Protein AF-0000000084492715 (afdb_homodimer)

Sequence (308 aa):
MHIRNSAKAIIIKDAKILLTKNQDNEGYFYLFPGGGQEHGETLHNALIRECIEEVGQQIEIGELLHIREYIGKNHEHSSFDFNVHQVEYYFVCRLKNEMNNYIKPTKPDSYQVGIEWIHINDLLQYRLYLKEFRKYIVKHFFDEKSPVYLGDINMHIRNSAKAIIIKDAKILLTKNQDNEGYFYLFPGGGQEHGETLHNALIRECIEEVGQQIEIGELLHIREYIGKNHEHSSFDFNVHQVEYYFVCRLKNEMNNYIKPTKPDSYQVGIEWIHINDLLQYRLYLKEFRKYIVKHFFDEKSPVYLGDIN

Organism: NCBI:txid1637975

Nearest PDB structures (foldseek):
  3dku-assembly8_H  TM=7.902E-01  e=1.317E-09  Escherichia coli APEC O1
  2gb5-assembly1_B  TM=8.098E-01  e=1.150E-06  Escherichia coli K-12
  5isy-assembly1_A  TM=7.164E-01  e=1.300E-06  Escherichia coli K-12
  6glf-assembly1_A  TM=7.033E-01  e=5.037E-06  Homo sapiens
  3j7y-assembly1_e  TM=7.399E-01  e=1.121E-05  Homo sapiens

Foldseek 3Di:
DDEWEKEFEFEDDPQWTKWFWFADPVGIATEGQITTDDPPDDSVRRRQVRCCQAFVFGKDWDDWQAKEWAALCVDVVNDVCNHYIYIYIYTYMYTPDDCPPGDPRNHHDPGTDGMDIGRLVCVCVGRYVANPVSVSVVCVVVVHDDDRYPYHHD/DDEWEKEFEFEDDPQWTKWFWFADPVGIATEGQITTDDPPDDSVRRRQVRCCQAFVFGKDWADFAAKEWAALCPDPPDDPCNHYIYIYIYTYMYTPDDCPVGDPRNHHDPGTDGMDIGRLVCVCVGRYVANPVSVSVVCVVVVHDDDRYPYHHD

InterPro domains:
  IPR000086 NUDIX hydrolase domain [PF00293] (7-138)
  IPR000086 NUDIX hydrolase domain [PS51462] (1-141)
  IPR015797 NUDIX hydrolase-like domain superfamily [SSF55811] (3-143)

Radius of gyration: 20.77 Å; Cα contacts (8 Å, |Δi|>4): 669; chains: 2; bounding box: 40×60×54 Å

Secondary structure (DSSP, 8-state):
--PEEEEEEEEEETTEEEEEEEEETTEEEEE-SEEEPPTT--HHHHHHHHHHHHHSS-EEEEEEEEEEEEEGGGSTTHHHHTT-EEEEEEEEEEESS-GGG----SS--TTEEEEEEEEGGGGGGS-BS-HHHHHHHHHHHTT----SEEEE--/--PEEEEEEEEEETTEEEEEEEEETTEEEEE-SEEEPPTT--HHHHHHHHHHHHH-S-EEEEEEEEEEEEEGGGSS--SSSTT-EEEEEEEEEEESS-GGG----SS--TTEEEEEEEEGGGGGGS-BS-HHHHHHHHHHHTT----SEEEE--

pLDDT: mean 85.53, std 12.35, range [49.94, 97.81]

Structure (mmCIF, N/CA/C/O backbone):
data_AF-0000000084492715-model_v1
#
loop_
_entity.id
_entity.type
_entity.pdbx_description
1 polymer 'NUDIX hydrolase'
#
loop_
_atom_site.group_PDB
_atom_site.id
_atom_site.type_symbol
_atom_site.label_atom_id
_atom_site.label_alt_id
_atom_site.label_comp_id
_atom_site.label_asym_id
_atom_site.label_entity_id
_atom_site.label_seq_id
_atom_site.pdbx_PDB_ins_code
_atom_site.Cartn_x
_atom_site.Cartn_y
_atom_site.Cartn_z
_atom_site.occupancy
_atom_site.B_iso_or_equiv
_atom_site.auth_seq_id
_atom_site.auth_comp_id
_atom_site.auth_asym_id
_atom_site.auth_atom_id
_atom_site.pdbx_PDB_model_num
ATOM 1 N N . MET A 1 1 ? 19.203 -0.146 2.764 1 68.19 1 MET A N 1
ATOM 2 C CA . MET A 1 1 ? 18.297 -1.23 2.389 1 68.19 1 MET A CA 1
ATOM 3 C C . MET A 1 1 ? 16.922 -0.687 2 1 68.19 1 MET A C 1
ATOM 5 O O . MET A 1 1 ? 16.516 0.366 2.486 1 68.19 1 MET A O 1
ATOM 9 N N . HIS A 1 2 ? 16.312 -1.25 0.877 1 86.81 2 HIS A N 1
ATOM 10 C CA . HIS A 1 2 ? 15.148 -0.592 0.298 1 86.81 2 HIS A CA 1
ATOM 11 C C . HIS A 1 2 ? 13.898 -1.434 0.486 1 86.81 2 HIS A C 1
ATOM 13 O O . HIS A 1 2 ? 13.977 -2.643 0.712 1 86.81 2 HIS A O 1
ATOM 19 N N . ILE A 1 3 ? 12.812 -0.835 0.673 1 94.12 3 ILE A N 1
ATOM 20 C CA . ILE A 1 3 ? 11.5 -1.476 0.723 1 94.12 3 ILE A CA 1
ATOM 21 C C . ILE A 1 3 ? 11.008 -1.738 -0.696 1 94.12 3 ILE A C 1
ATOM 23 O O . ILE A 1 3 ? 11.031 -0.845 -1.546 1 94.12 3 ILE A O 1
ATOM 27 N N . ARG A 1 4 ? 10.656 -2.998 -0.903 1 95.19 4 ARG A N 1
ATOM 28 C CA . ARG A 1 4 ? 10.172 -3.365 -2.23 1 95.19 4 ARG A CA 1
ATOM 29 C C . ARG A 1 4 ? 8.648 -3.496 -2.24 1 95.19 4 ARG A C 1
ATOM 31 O O . ARG A 1 4 ? 8.07 -4.16 -1.378 1 95.19 4 ARG A O 1
ATOM 38 N N . ASN A 1 5 ? 8.016 -2.814 -3.205 1 97.19 5 ASN A N 1
A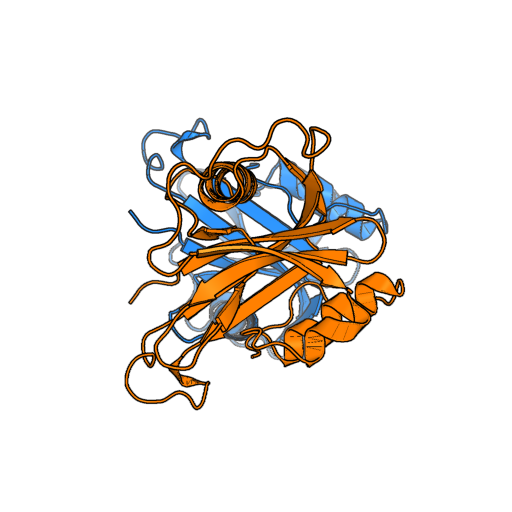TOM 39 C CA . ASN A 1 5 ? 6.582 -2.988 -3.436 1 97.19 5 ASN A CA 1
ATOM 40 C C . ASN A 1 5 ? 6.312 -4.027 -4.52 1 97.19 5 ASN A C 1
ATOM 42 O O . ASN A 1 5 ? 7.008 -4.062 -5.539 1 97.19 5 ASN A O 1
ATOM 46 N N . SER A 1 6 ? 5.383 -4.918 -4.246 1 96.5 6 SER A N 1
ATOM 47 C CA . SER A 1 6 ? 5.008 -5.934 -5.227 1 96.5 6 SER A CA 1
ATOM 48 C C . SER A 1 6 ? 3.492 -6.012 -5.387 1 96.5 6 SER A C 1
ATOM 50 O O . SER A 1 6 ? 2.752 -5.918 -4.406 1 96.5 6 SER A O 1
ATOM 52 N N . ALA A 1 7 ? 3.049 -6.066 -6.57 1 97.56 7 ALA A N 1
ATOM 53 C CA . ALA A 1 7 ? 1.634 -6.254 -6.883 1 97.56 7 ALA A CA 1
ATOM 54 C C . ALA A 1 7 ? 1.34 -7.707 -7.25 1 97.56 7 ALA A C 1
ATOM 56 O O . ALA A 1 7 ? 2.084 -8.32 -8.016 1 97.56 7 ALA A O 1
ATOM 57 N N . LYS A 1 8 ? 0.296 -8.242 -6.711 1 96.5 8 LYS A N 1
ATOM 58 C CA . LYS A 1 8 ? -0.096 -9.633 -6.922 1 96.5 8 LYS A CA 1
ATOM 59 C C . LYS A 1 8 ? -1.546 -9.734 -7.387 1 96.5 8 LYS A C 1
ATOM 61 O O . LYS A 1 8 ? -2.396 -8.953 -6.953 1 96.5 8 LYS A O 1
ATOM 66 N N . ALA A 1 9 ? -1.838 -10.711 -8.156 1 96.81 9 ALA A N 1
ATOM 67 C CA . ALA A 1 9 ? -3.18 -10.914 -8.695 1 96.81 9 ALA A CA 1
ATOM 68 C C . ALA A 1 9 ? -3.844 -12.133 -8.062 1 96.81 9 ALA A C 1
ATOM 70 O O . ALA A 1 9 ? -3.262 -13.219 -8.031 1 96.81 9 ALA A O 1
ATOM 71 N N . ILE A 1 10 ? -4.961 -11.922 -7.539 1 94.81 10 ILE A N 1
ATOM 72 C CA . ILE A 1 10 ? -5.848 -13.008 -7.152 1 94.81 10 ILE A CA 1
ATOM 73 C C . ILE A 1 10 ? -6.875 -13.258 -8.25 1 94.81 10 ILE A C 1
ATOM 75 O O . ILE A 1 10 ? -7.82 -12.477 -8.414 1 94.81 10 ILE A O 1
ATOM 79 N N . ILE A 1 11 ? -6.68 -14.258 -8.961 1 94.25 11 ILE A N 1
ATOM 80 C CA . ILE A 1 11 ? -7.547 -14.594 -10.086 1 94.25 11 ILE A CA 1
ATOM 81 C C . ILE A 1 11 ? -8.359 -15.844 -9.75 1 94.25 11 ILE A C 1
ATOM 83 O O . ILE A 1 11 ? -7.812 -16.938 -9.633 1 94.25 11 ILE A O 1
ATOM 87 N N . ILE A 1 12 ? -9.664 -15.664 -9.656 1 90.69 12 ILE A N 1
ATOM 88 C CA . ILE A 1 12 ? -10.531 -16.766 -9.258 1 90.69 12 ILE A CA 1
ATOM 89 C C . ILE A 1 12 ? -11.562 -17.016 -10.359 1 90.69 12 ILE A C 1
ATOM 91 O O . ILE A 1 12 ? -12.148 -16.078 -10.898 1 90.69 12 ILE A O 1
ATOM 95 N N . LYS A 1 13 ? -11.688 -18.219 -10.68 1 90.06 13 LYS A N 1
ATOM 96 C CA . LYS A 1 13 ? -12.703 -18.688 -11.617 1 90.06 13 LYS A CA 1
ATOM 97 C C . LYS A 1 13 ? -13.188 -20.094 -11.25 1 90.06 13 LYS A C 1
ATOM 99 O O . LYS A 1 13 ? -12.383 -21 -11.023 1 90.06 13 LYS A O 1
ATOM 104 N N . ASP A 1 14 ? -14.57 -20.344 -11.234 1 90.88 14 ASP A N 1
ATOM 105 C CA . ASP A 1 14 ? -15.164 -21.641 -10.969 1 90.88 14 ASP A CA 1
ATOM 106 C C . ASP A 1 14 ? -14.555 -22.281 -9.719 1 90.88 14 ASP A C 1
ATOM 108 O O . ASP A 1 14 ? -14.117 -23.438 -9.75 1 90.88 14 ASP A O 1
ATOM 112 N N . ALA A 1 15 ? -14.383 -21.547 -8.641 1 89 15 ALA A N 1
ATOM 113 C CA . ALA A 1 15 ? -13.922 -21.938 -7.316 1 89 15 ALA A CA 1
ATOM 114 C C . ALA A 1 15 ? -12.453 -22.359 -7.352 1 89 15 ALA A C 1
ATOM 116 O O . ALA A 1 15 ? -11.984 -23.078 -6.453 1 89 15 ALA A O 1
ATOM 117 N N . LYS A 1 16 ? -11.805 -21.922 -8.406 1 93 16 LYS A N 1
ATOM 118 C CA . LYS A 1 16 ? -10.367 -22.188 -8.508 1 93 16 LYS A CA 1
ATOM 119 C C . LYS A 1 16 ? -9.57 -20.891 -8.555 1 93 16 LYS A C 1
ATOM 121 O O . LYS A 1 16 ? -10.07 -19.859 -9.031 1 93 16 LYS A O 1
ATOM 126 N N . ILE A 1 17 ? -8.367 -20.969 -8.078 1 92.88 17 ILE A N 1
ATOM 127 C CA . ILE A 1 17 ? -7.453 -19.844 -8.062 1 92.88 17 ILE A CA 1
ATOM 128 C C . ILE A 1 17 ? -6.258 -20.125 -8.969 1 92.88 17 ILE A C 1
ATOM 130 O O . ILE A 1 17 ? -5.707 -21.219 -8.953 1 92.88 17 ILE A O 1
ATOM 134 N N . LEU A 1 18 ? -5.957 -19.156 -9.836 1 93.94 18 LEU A N 1
ATOM 135 C CA . LEU A 1 18 ? -4.824 -19.297 -10.75 1 93.94 18 LEU A CA 1
ATOM 136 C C . LEU A 1 18 ? -3.52 -18.922 -10.055 1 93.94 18 LEU A C 1
ATOM 138 O O . LEU A 1 18 ? -3.395 -17.812 -9.523 1 93.94 18 LEU A O 1
ATOM 142 N N . LEU A 1 19 ? -2.537 -19.844 -10.078 1 94.06 19 LEU A N 1
ATOM 143 C CA . LEU A 1 19 ? -1.233 -19.609 -9.461 1 94.06 19 LEU A CA 1
ATOM 144 C C . LEU A 1 19 ? -0.108 -20 -10.422 1 94.06 19 LEU A C 1
ATOM 146 O O . LEU A 1 19 ? -0.31 -20.797 -11.336 1 94.06 19 LEU A O 1
ATOM 150 N N . THR A 1 20 ? 1.012 -19.328 -10.25 1 94.25 20 THR A N 1
ATOM 151 C CA . THR A 1 20 ? 2.207 -19.828 -10.922 1 94.25 20 THR A CA 1
ATOM 152 C C . THR A 1 20 ? 2.77 -21.047 -10.211 1 94.25 20 THR A C 1
ATOM 154 O O . THR A 1 20 ? 2.777 -21.109 -8.977 1 94.25 20 THR A O 1
ATOM 157 N N . LYS A 1 21 ? 3.113 -21.984 -10.945 1 94 21 LYS A N 1
ATOM 158 C CA . LYS A 1 21 ? 3.781 -23.188 -10.438 1 94 21 LYS A CA 1
ATOM 159 C C . LYS A 1 21 ? 5.297 -23.062 -10.562 1 94 21 LYS A C 1
ATOM 161 O O . LYS A 1 21 ? 5.82 -22.797 -11.641 1 94 21 LYS A O 1
ATOM 166 N N . ASN A 1 22 ? 5.965 -23.172 -9.422 1 94.06 22 ASN A N 1
ATOM 167 C CA . ASN A 1 22 ? 7.418 -23.047 -9.359 1 94.06 22 ASN A CA 1
ATOM 168 C C . ASN A 1 22 ? 8.062 -24.297 -8.773 1 94.06 22 ASN A C 1
ATOM 170 O O . ASN A 1 22 ? 7.395 -25.094 -8.109 1 94.06 22 ASN A O 1
ATOM 174 N N . GLN A 1 23 ? 9.352 -24.469 -9.133 1 94 23 GLN A N 1
ATOM 175 C CA . GLN A 1 23 ? 10.039 -25.656 -8.656 1 94 23 GLN A CA 1
ATOM 176 C C . GLN A 1 23 ? 11.398 -25.312 -8.062 1 94 23 GLN A C 1
ATOM 178 O O . GLN A 1 23 ? 12.172 -24.562 -8.664 1 94 23 GLN A O 1
ATOM 183 N N . ASP A 1 24 ? 11.602 -25.766 -6.84 1 91 24 ASP A N 1
ATOM 184 C CA . ASP A 1 24 ? 12.922 -25.688 -6.227 1 91 24 ASP A CA 1
ATOM 185 C C . ASP A 1 24 ? 13.398 -27.062 -5.754 1 91 24 ASP A C 1
ATOM 187 O O . ASP A 1 24 ? 12.867 -28.078 -6.18 1 91 24 ASP A O 1
ATOM 191 N N . ASN A 1 25 ? 14.453 -27.031 -4.961 1 92.62 25 ASN A N 1
ATOM 192 C CA . ASN A 1 25 ? 15.039 -28.297 -4.52 1 92.62 25 ASN A CA 1
ATOM 193 C C . ASN A 1 25 ? 14.094 -29.062 -3.615 1 92.62 25 ASN A C 1
ATOM 195 O O . ASN A 1 25 ? 14.234 -30.281 -3.455 1 92.62 25 ASN A O 1
ATOM 199 N N . GLU A 1 26 ? 13.117 -28.422 -3.08 1 91.94 26 GLU A N 1
ATOM 200 C CA . GLU A 1 26 ? 12.172 -29.047 -2.154 1 91.94 26 GLU A CA 1
ATOM 201 C C . GLU A 1 26 ? 10.898 -29.469 -2.871 1 91.94 26 GLU A C 1
ATOM 203 O O . GLU A 1 26 ? 10.023 -30.094 -2.271 1 91.94 26 GLU A O 1
ATOM 208 N N . GLY A 1 27 ? 10.789 -29.141 -4.113 1 93.69 27 GLY A N 1
ATOM 209 C CA . GLY A 1 27 ? 9.617 -29.531 -4.883 1 93.69 27 GLY A CA 1
ATOM 210 C C . GLY A 1 27 ? 8.859 -28.344 -5.457 1 93.69 27 GLY A C 1
ATOM 211 O O . GLY A 1 27 ? 9.461 -27.328 -5.777 1 93.69 27 GLY A O 1
ATOM 212 N N . TYR A 1 28 ? 7.582 -28.594 -5.637 1 94.12 28 TYR A N 1
ATOM 213 C CA . TYR A 1 28 ? 6.758 -27.547 -6.242 1 94.12 28 TYR A CA 1
ATOM 214 C C . TYR A 1 28 ? 6.246 -26.578 -5.191 1 94.12 28 TYR A C 1
ATOM 216 O O . TYR A 1 28 ? 5.953 -26.969 -4.059 1 94.12 28 TYR A O 1
ATOM 224 N N . PHE A 1 29 ? 6.25 -25.297 -5.566 1 92.56 29 PHE A N 1
ATOM 225 C CA . PHE A 1 29 ? 5.586 -24.281 -4.762 1 92.56 29 PHE A CA 1
ATOM 226 C C . PHE A 1 29 ? 4.832 -23.297 -5.645 1 92.56 29 PHE A C 1
ATOM 228 O O . PHE A 1 29 ? 5.082 -23.219 -6.848 1 92.56 29 PHE A O 1
ATOM 235 N N . TYR A 1 30 ? 3.953 -22.578 -5.027 1 92.06 30 TYR A N 1
ATOM 236 C CA . TYR A 1 30 ? 3.016 -21.781 -5.809 1 92.06 30 TYR A CA 1
ATOM 237 C C . TYR A 1 30 ? 2.982 -20.328 -5.316 1 92.06 30 TYR A C 1
ATOM 239 O O . TYR A 1 30 ? 3.135 -20.078 -4.121 1 92.06 30 TYR A O 1
ATOM 247 N N . LEU A 1 31 ? 2.832 -19.484 -6.277 1 92.69 31 LEU A N 1
ATOM 248 C CA . LEU A 1 31 ? 2.764 -18.047 -5.98 1 92.69 31 LEU A CA 1
ATOM 249 C C . LEU A 1 31 ? 1.619 -17.391 -6.742 1 92.69 31 LEU A C 1
ATOM 251 O O . LEU A 1 31 ? 1.204 -17.875 -7.797 1 92.69 31 LEU A O 1
ATOM 255 N N . PHE A 1 32 ? 1.201 -16.328 -6.148 1 94.5 32 PHE A N 1
ATOM 256 C CA . PHE A 1 32 ? 0.279 -15.508 -6.914 1 94.5 32 PHE A CA 1
ATOM 257 C C . PHE A 1 32 ? 1 -14.82 -8.07 1 94.5 32 PHE A C 1
ATOM 259 O O . PHE A 1 32 ? 2.131 -14.359 -7.918 1 94.5 32 PHE A O 1
ATOM 266 N N . PRO A 1 33 ? 0.342 -14.859 -9.266 1 95.75 33 PRO A N 1
ATOM 267 C CA . PRO A 1 33 ? 0.947 -14.07 -10.344 1 95.75 33 PRO A CA 1
ATOM 268 C C . PRO A 1 33 ? 1.192 -12.617 -9.945 1 95.75 33 PRO A C 1
ATOM 270 O O . PRO A 1 33 ? 0.367 -12.016 -9.25 1 95.75 33 PRO A O 1
ATOM 273 N N . GLY A 1 34 ? 2.178 -12.055 -10.367 1 96.31 34 GLY A N 1
ATOM 274 C CA . GLY A 1 34 ? 2.562 -10.695 -10.016 1 96.31 34 GLY A CA 1
ATOM 275 C C . GLY A 1 34 ? 4.051 -10.539 -9.766 1 96.31 34 GLY A C 1
ATOM 276 O O . GLY A 1 34 ? 4.824 -11.477 -9.992 1 96.31 34 GLY A O 1
ATOM 277 N N . GLY A 1 35 ? 4.445 -9.32 -9.32 1 95.81 35 GLY A N 1
ATOM 278 C CA . GLY A 1 35 ? 5.859 -9.055 -9.102 1 95.81 35 GLY A CA 1
ATOM 279 C C . GLY A 1 35 ? 6.137 -7.637 -8.641 1 95.81 35 GLY A C 1
ATOM 280 O O . GLY A 1 35 ? 5.23 -6.941 -8.18 1 95.81 35 GLY A O 1
ATOM 281 N N . GLY A 1 36 ? 7.371 -7.348 -8.742 1 95.88 36 GLY A N 1
ATOM 282 C CA . GLY A 1 36 ? 7.824 -6.066 -8.219 1 95.88 36 GLY A CA 1
ATOM 283 C C . GLY A 1 36 ? 7.367 -4.887 -9.055 1 95.88 36 GLY A C 1
ATOM 284 O O . GLY A 1 36 ? 7.348 -4.961 -10.289 1 95.88 36 GLY A O 1
ATOM 285 N N . GLN A 1 37 ? 7.012 -3.801 -8.312 1 96.81 37 GLN A N 1
ATOM 286 C CA . GLN A 1 37 ? 6.703 -2.531 -8.961 1 96.81 37 GLN A CA 1
ATOM 287 C C . GLN A 1 37 ? 7.977 -1.831 -9.43 1 96.81 37 GLN A C 1
ATOM 289 O O . GLN A 1 37 ? 8.953 -1.748 -8.688 1 96.81 37 GLN A O 1
ATOM 294 N N . GLU A 1 38 ? 8.008 -1.343 -10.672 1 95.94 38 GLU A N 1
ATOM 295 C CA . GLU A 1 38 ? 9.117 -0.542 -11.18 1 95.94 38 GLU A CA 1
ATOM 296 C C . GLU A 1 38 ? 8.867 0.948 -10.969 1 95.94 38 GLU A C 1
ATOM 298 O O . GLU A 1 38 ? 7.719 1.395 -10.961 1 95.94 38 GLU A O 1
ATOM 303 N N . HIS A 1 39 ? 9.953 1.611 -10.789 1 94.5 39 HIS A N 1
ATOM 304 C CA . HIS A 1 39 ? 9.844 3.057 -10.625 1 94.5 39 HIS A CA 1
ATOM 305 C C . HIS A 1 39 ? 9.078 3.691 -11.781 1 94.5 39 HIS A C 1
ATOM 307 O O . HIS A 1 39 ? 9.344 3.387 -12.945 1 94.5 39 HIS A O 1
ATOM 313 N N . GLY A 1 40 ? 8.078 4.574 -11.477 1 93.25 40 GLY A N 1
ATOM 314 C CA . GLY A 1 40 ? 7.312 5.285 -12.484 1 93.25 40 GLY A CA 1
ATOM 315 C C . GLY A 1 40 ? 6.074 4.531 -12.938 1 93.25 40 GLY A C 1
ATOM 316 O O . GLY A 1 40 ? 5.25 5.07 -13.68 1 93.25 40 GLY A O 1
ATOM 317 N N . GLU A 1 41 ? 5.934 3.361 -12.422 1 94.06 41 GLU A N 1
ATOM 318 C CA . GLU A 1 41 ? 4.801 2.514 -12.773 1 94.06 41 GLU A CA 1
ATOM 319 C C . GLU A 1 41 ? 3.799 2.432 -11.625 1 94.06 41 GLU A C 1
ATOM 321 O O . GLU A 1 41 ? 4.191 2.312 -10.461 1 94.06 41 GLU A O 1
ATOM 326 N N . THR A 1 42 ? 2.521 2.541 -11.969 1 96.56 42 THR A N 1
ATOM 327 C CA . THR A 1 42 ? 1.529 2.32 -10.922 1 96.56 42 THR A CA 1
ATOM 328 C C . THR A 1 42 ? 1.467 0.845 -10.539 1 96.56 42 THR A C 1
ATOM 330 O O . THR A 1 42 ? 1.956 -0.015 -11.273 1 96.56 42 THR A O 1
ATOM 333 N N . LEU A 1 43 ? 0.873 0.571 -9.445 1 97.69 43 LEU A N 1
ATOM 334 C CA . LEU A 1 43 ? 0.676 -0.814 -9.031 1 97.69 43 LEU A CA 1
ATOM 335 C C . LEU A 1 43 ? -0.168 -1.571 -10.047 1 97.69 43 LEU A C 1
ATOM 337 O O . LEU A 1 43 ? 0.096 -2.742 -10.336 1 97.69 43 LEU A O 1
ATOM 341 N N . HIS A 1 44 ? -1.143 -0.926 -10.602 1 97.81 44 HIS A N 1
ATOM 342 C CA . HIS A 1 44 ? -1.972 -1.544 -11.625 1 97.81 44 HIS A CA 1
ATOM 343 C C . HIS A 1 44 ? -1.146 -1.902 -12.859 1 97.81 44 HIS A C 1
ATOM 345 O O . HIS A 1 44 ? -1.244 -3.02 -13.375 1 97.81 44 HIS A O 1
ATOM 351 N N . ASN A 1 45 ? -0.342 -0.97 -13.266 1 96.88 45 ASN A N 1
ATOM 352 C CA . ASN A 1 45 ? 0.494 -1.223 -14.438 1 96.88 45 ASN A CA 1
ATOM 353 C C . ASN A 1 45 ? 1.489 -2.352 -14.18 1 96.88 45 ASN A C 1
ATOM 355 O O . ASN A 1 45 ? 1.739 -3.176 -15.062 1 96.88 45 ASN A O 1
ATOM 359 N N . ALA A 1 46 ? 2.076 -2.336 -13.023 1 97 46 ALA A N 1
ATOM 360 C CA . ALA A 1 46 ? 2.975 -3.424 -12.641 1 97 46 ALA A CA 1
ATOM 361 C C . ALA A 1 46 ? 2.271 -4.773 -12.734 1 97 46 ALA A C 1
ATOM 363 O O . ALA A 1 46 ? 2.828 -5.738 -13.266 1 97 46 ALA A O 1
ATOM 364 N N . LEU A 1 47 ? 1.064 -4.797 -12.258 1 97.12 47 LEU A N 1
ATOM 365 C CA . LEU A 1 47 ? 0.304 -6.043 -12.227 1 97.12 47 LEU A CA 1
ATOM 366 C C . LEU A 1 47 ? -0.006 -6.527 -13.641 1 97.12 47 LEU A C 1
ATOM 368 O O . LEU A 1 47 ? 0.134 -7.715 -13.938 1 97.12 47 LEU A O 1
ATOM 372 N N . ILE A 1 48 ? -0.401 -5.641 -14.477 1 96 48 ILE A N 1
ATOM 373 C CA . ILE A 1 48 ? -0.702 -5.977 -15.859 1 96 48 ILE A CA 1
ATOM 374 C C . ILE A 1 48 ? 0.548 -6.531 -16.547 1 96 48 ILE A C 1
ATOM 376 O O . ILE A 1 48 ? 0.501 -7.59 -17.172 1 96 48 ILE A O 1
ATOM 380 N N . ARG A 1 49 ? 1.632 -5.836 -16.406 1 95.56 49 ARG A N 1
ATOM 381 C CA . ARG A 1 49 ? 2.887 -6.266 -17.016 1 95.56 49 ARG A CA 1
ATOM 382 C C . ARG A 1 49 ? 3.299 -7.645 -16.516 1 95.56 49 ARG A C 1
ATOM 384 O O . ARG A 1 49 ? 3.568 -8.547 -17.312 1 95.56 49 ARG A O 1
ATOM 391 N N . GLU A 1 50 ? 3.34 -7.809 -15.242 1 95.94 50 GLU A N 1
ATOM 392 C CA . GLU A 1 50 ? 3.799 -9.047 -14.625 1 95.94 50 GLU A CA 1
ATOM 393 C C . GLU A 1 50 ? 2.893 -10.219 -15 1 95.94 50 GLU A C 1
ATOM 395 O O . GLU A 1 50 ? 3.359 -11.344 -15.164 1 95.94 50 GLU A O 1
ATOM 400 N N . CYS A 1 51 ? 1.579 -10.039 -15.102 1 94.81 51 CYS A N 1
ATOM 401 C CA . CYS A 1 51 ? 0.664 -11.117 -15.461 1 94.81 51 CYS A CA 1
ATOM 402 C C . CYS A 1 51 ? 0.869 -11.547 -16.906 1 94.81 51 CYS A C 1
ATOM 404 O O . CYS A 1 51 ? 0.768 -12.727 -17.234 1 94.81 51 CYS A O 1
ATOM 406 N N . ILE A 1 52 ? 1.122 -10.57 -17.75 1 92.88 52 ILE A N 1
ATOM 407 C CA . ILE A 1 52 ? 1.449 -10.922 -19.125 1 92.88 52 ILE A CA 1
ATOM 408 C C . ILE A 1 52 ? 2.736 -11.742 -19.156 1 92.88 52 ILE A C 1
ATOM 410 O O . ILE A 1 52 ? 2.814 -12.758 -19.844 1 92.88 52 ILE A O 1
ATOM 414 N N . GLU A 1 53 ? 3.686 -11.344 -18.422 1 92.94 53 GLU A N 1
ATOM 415 C CA . GLU A 1 53 ? 4.984 -12.016 -18.391 1 92.94 53 GLU A CA 1
ATOM 416 C C . GLU A 1 53 ? 4.871 -13.414 -17.797 1 92.94 53 GLU A C 1
ATOM 418 O O . GLU A 1 53 ? 5.461 -14.367 -18.328 1 92.94 53 GLU A O 1
ATOM 423 N N . GLU A 1 54 ? 4.121 -13.57 -16.766 1 93.25 54 GLU A N 1
ATOM 424 C CA . GLU A 1 54 ? 4.129 -14.797 -15.984 1 93.25 54 GLU A CA 1
ATOM 425 C C . GLU A 1 54 ? 2.996 -15.734 -16.406 1 93.25 54 GLU A C 1
ATOM 427 O O . GLU A 1 54 ? 3.123 -16.953 -16.312 1 93.25 54 GLU A O 1
ATOM 432 N N . VAL A 1 55 ? 1.829 -15.195 -16.766 1 91.25 55 VAL A N 1
ATOM 433 C CA . VAL A 1 55 ? 0.63 -15.977 -17.047 1 91.25 55 VAL A CA 1
ATOM 434 C C . VAL A 1 55 ? 0.334 -15.953 -18.547 1 91.25 55 VAL A C 1
ATOM 436 O O . VAL A 1 55 ? -0.34 -16.844 -19.062 1 91.25 55 VAL A O 1
ATOM 439 N N . GLY A 1 56 ? 0.778 -14.953 -19.266 1 89.94 56 GLY A N 1
ATOM 440 C CA . GLY A 1 56 ? 0.566 -14.828 -20.703 1 89.94 56 GLY A CA 1
ATOM 441 C C . GLY A 1 56 ? -0.826 -14.336 -21.062 1 89.94 56 GLY A C 1
ATOM 442 O O . GLY A 1 56 ? -1.318 -14.602 -22.156 1 89.94 56 GLY A O 1
ATOM 443 N N . GLN A 1 57 ? -1.474 -13.766 -20.078 1 87.75 57 GLN A N 1
ATOM 444 C CA . GLN A 1 57 ? -2.844 -13.312 -20.297 1 87.75 57 GLN A CA 1
ATOM 445 C C . GLN A 1 57 ? -3.043 -11.891 -19.781 1 87.75 57 GLN A C 1
ATOM 447 O O . GLN A 1 57 ? -2.375 -11.461 -18.844 1 87.75 57 GLN A O 1
ATOM 452 N N . GLN A 1 58 ? -4.012 -11.297 -20.438 1 91.69 58 GLN A N 1
ATOM 453 C CA . GLN A 1 58 ? -4.438 -9.992 -19.953 1 91.69 58 GLN A CA 1
ATOM 454 C C . GLN A 1 58 ? -5.441 -10.125 -18.812 1 91.69 58 GLN A C 1
ATOM 456 O O . GLN A 1 58 ? -6.191 -11.102 -18.75 1 91.69 58 GLN A O 1
ATOM 461 N N . ILE A 1 59 ? -5.363 -9.109 -17.953 1 94.25 59 ILE A N 1
ATOM 462 C CA . ILE A 1 59 ? -6.254 -9.18 -16.812 1 94.25 59 ILE A CA 1
ATOM 463 C C . ILE A 1 59 ? -7.074 -7.898 -16.703 1 94.25 59 ILE A C 1
ATOM 465 O O . ILE A 1 59 ? -6.68 -6.859 -17.25 1 94.25 59 ILE A O 1
ATOM 469 N N . GLU A 1 60 ? -8.289 -8.023 -16.125 1 95.62 60 GLU A N 1
ATOM 470 C CA . GLU A 1 60 ? -9.055 -6.906 -15.578 1 95.62 60 GLU A CA 1
ATOM 471 C C . GLU A 1 60 ? -8.875 -6.801 -14.062 1 95.62 60 GLU A C 1
ATOM 473 O O . GLU A 1 60 ? -9.109 -7.77 -13.336 1 95.62 60 GLU A O 1
ATOM 478 N N . ILE A 1 61 ? -8.453 -5.629 -13.656 1 96.56 61 ILE A N 1
ATOM 479 C CA . ILE A 1 61 ? -8.125 -5.469 -12.25 1 96.56 61 ILE A CA 1
ATOM 480 C C . ILE A 1 61 ? -9.352 -4.977 -11.484 1 96.56 61 ILE A C 1
ATOM 482 O O . ILE A 1 61 ? -10.023 -4.031 -11.914 1 96.56 61 ILE A O 1
ATOM 486 N N . GLY A 1 62 ? -9.672 -5.629 -10.359 1 94.75 62 GLY A N 1
ATOM 487 C CA . GLY A 1 62 ? -10.734 -5.215 -9.461 1 94.75 62 GLY A CA 1
ATOM 488 C C . GLY A 1 62 ? -10.227 -4.543 -8.195 1 94.75 62 GLY A C 1
ATOM 489 O O . GLY A 1 62 ? -9.32 -3.707 -8.258 1 94.75 62 GLY A O 1
ATOM 490 N N . GLU A 1 63 ? -10.781 -4.84 -7.117 1 92.12 63 GLU A N 1
ATOM 491 C CA . GLU A 1 63 ? -10.492 -4.145 -5.863 1 92.12 63 GLU A CA 1
ATOM 492 C C . GLU A 1 63 ? -9.203 -4.664 -5.23 1 92.12 63 GLU A C 1
ATOM 494 O O . GLU A 1 63 ? -8.805 -5.809 -5.465 1 92.12 63 GLU A O 1
ATOM 499 N N . LEU A 1 64 ? -8.539 -3.783 -4.469 1 95.44 64 LEU A N 1
ATOM 500 C CA . LEU A 1 64 ? -7.461 -4.199 -3.58 1 95.44 64 LEU A CA 1
ATOM 501 C C . LEU A 1 64 ? -8.016 -4.941 -2.367 1 95.44 64 LEU A C 1
ATOM 503 O O . LEU A 1 64 ? -8.75 -4.363 -1.562 1 95.44 64 LEU A O 1
ATOM 507 N N . LEU A 1 65 ? -7.648 -6.164 -2.229 1 91.81 65 LEU A N 1
ATOM 508 C CA . LEU A 1 65 ? -8.219 -6.977 -1.158 1 91.81 65 LEU A CA 1
ATOM 509 C C . LEU A 1 65 ? -7.379 -6.871 0.111 1 91.81 65 LEU A C 1
ATOM 511 O O . LEU A 1 65 ? -7.914 -6.605 1.192 1 91.81 65 LEU A O 1
ATOM 515 N N . HIS A 1 66 ? -6.086 -7.062 -0.094 1 92.5 66 HIS A N 1
ATOM 516 C CA . HIS A 1 66 ? -5.211 -7.082 1.074 1 92.5 66 HIS A CA 1
ATOM 517 C C . HIS A 1 66 ? -3.852 -6.469 0.757 1 92.5 66 HIS A C 1
ATOM 519 O O . HIS A 1 66 ? -3.41 -6.484 -0.394 1 92.5 66 HIS A O 1
ATOM 525 N N . ILE A 1 67 ? -3.262 -5.898 1.754 1 94.81 67 ILE A N 1
ATOM 526 C CA . ILE A 1 67 ? -1.851 -5.527 1.786 1 94.81 67 ILE A CA 1
ATOM 527 C C . ILE A 1 67 ? -1.136 -6.316 2.881 1 94.81 67 ILE A C 1
ATOM 529 O O . ILE A 1 67 ? -1.623 -6.402 4.012 1 94.81 67 ILE A O 1
ATOM 533 N N . ARG A 1 68 ? -0.038 -6.875 2.535 1 92.12 68 ARG A N 1
ATOM 534 C CA . ARG A 1 68 ? 0.769 -7.559 3.541 1 92.12 68 ARG A CA 1
ATOM 535 C C . ARG A 1 68 ? 2.229 -7.125 3.461 1 92.12 68 ARG A C 1
ATOM 537 O O . ARG A 1 68 ? 2.725 -6.797 2.383 1 92.12 68 ARG A O 1
ATOM 544 N N . GLU A 1 69 ? 2.824 -7.117 4.613 1 92.69 69 GLU A N 1
ATOM 545 C CA . GLU A 1 69 ? 4.258 -6.859 4.668 1 92.69 69 GLU A CA 1
ATOM 546 C C . GLU A 1 69 ? 5.031 -8.117 5.047 1 92.69 69 GLU A C 1
ATOM 548 O O . GLU A 1 69 ? 4.574 -8.914 5.871 1 92.69 69 GLU A O 1
ATOM 553 N N . TYR A 1 70 ? 6.105 -8.336 4.398 1 88.56 70 TYR A N 1
ATOM 554 C CA . TYR A 1 70 ? 7.086 -9.359 4.75 1 88.56 70 TYR A CA 1
ATOM 555 C C . TYR A 1 70 ? 8.406 -8.727 5.168 1 88.56 70 TYR A C 1
ATOM 557 O O . TYR A 1 70 ? 9.133 -8.188 4.332 1 88.56 70 TYR A O 1
ATOM 565 N N . ILE A 1 71 ? 8.648 -8.852 6.422 1 89.5 71 ILE A N 1
ATOM 566 C CA . ILE A 1 71 ? 9.875 -8.32 6.996 1 89.5 71 ILE A CA 1
ATOM 567 C C . ILE A 1 71 ? 10.742 -9.469 7.516 1 89.5 71 ILE A C 1
ATOM 569 O O . ILE A 1 71 ? 10.445 -10.047 8.562 1 89.5 71 ILE A O 1
ATOM 573 N N . GLY A 1 72 ? 11.812 -9.781 6.695 1 83.31 72 GLY A N 1
ATOM 574 C CA . GLY A 1 72 ? 12.641 -10.961 6.914 1 83.31 72 GLY A CA 1
ATOM 575 C C . GLY A 1 72 ? 13.102 -11.102 8.352 1 83.31 72 GLY A C 1
ATOM 576 O O . GLY A 1 72 ? 13.086 -12.203 8.906 1 83.31 72 GLY A O 1
ATOM 577 N N . LYS A 1 73 ? 13.516 -9.992 8.953 1 78.56 73 LYS A N 1
ATOM 578 C CA . LYS A 1 73 ? 14.039 -10.023 10.312 1 78.56 73 LYS A CA 1
ATOM 579 C C . LYS A 1 73 ? 13.023 -10.609 11.289 1 78.56 73 LYS A C 1
ATOM 581 O O . LYS A 1 73 ? 13.398 -11.164 12.32 1 78.56 73 LYS A O 1
ATOM 586 N N . ASN A 1 74 ? 11.773 -10.523 10.938 1 74.06 74 ASN A N 1
ATOM 587 C CA . ASN A 1 74 ? 10.719 -10.938 11.852 1 74.06 74 ASN A CA 1
ATOM 588 C C . ASN A 1 74 ? 10.281 -12.375 11.594 1 74.06 74 ASN A C 1
ATOM 590 O O . ASN A 1 74 ? 9.445 -12.914 12.32 1 74.06 74 ASN A O 1
ATOM 594 N N . HIS A 1 75 ? 10.773 -12.898 10.523 1 71 75 HIS A N 1
ATOM 595 C CA . HIS A 1 75 ? 10.344 -14.25 10.172 1 71 75 HIS A CA 1
ATOM 596 C C . HIS A 1 75 ? 11.508 -15.227 10.219 1 71 75 HIS A C 1
ATOM 598 O O . HIS A 1 75 ? 12.672 -14.828 10.086 1 71 75 HIS A O 1
ATOM 604 N N . GLU A 1 76 ? 11.32 -16.469 10.805 1 58.12 76 GLU A N 1
ATOM 605 C CA . GLU A 1 76 ? 12.266 -17.516 11.172 1 58.12 76 GLU A CA 1
ATOM 606 C C . GLU A 1 76 ? 13.188 -17.859 10.008 1 58.12 76 GLU A C 1
ATOM 608 O O . GLU A 1 76 ? 14.281 -18.391 10.211 1 58.12 76 GLU A O 1
ATOM 613 N N . HIS A 1 77 ? 12.781 -17.875 8.836 1 55.84 77 HIS A N 1
ATOM 614 C CA . HIS A 1 77 ? 13.68 -18.406 7.82 1 55.84 77 HIS A CA 1
ATOM 615 C C . HIS A 1 77 ? 14.812 -17.438 7.512 1 55.84 77 HIS A C 1
ATOM 617 O O . HIS A 1 77 ? 15.43 -17.516 6.449 1 55.84 77 HIS A O 1
ATOM 623 N N . SER A 1 78 ? 15.297 -16.797 8.539 1 51.81 78 SER A N 1
ATOM 624 C CA . SER A 1 78 ? 16.047 -15.578 8.859 1 51.81 78 SER A CA 1
ATOM 625 C C . SER A 1 78 ? 17.359 -15.516 8.07 1 51.81 78 SER A C 1
ATOM 627 O O . SER A 1 78 ? 17.844 -14.422 7.773 1 51.81 78 SER A O 1
ATOM 629 N N . SER A 1 79 ? 18 -16.516 7.996 1 53.62 79 SER A N 1
ATOM 630 C CA . SER A 1 79 ? 19.391 -16.203 7.703 1 53.62 79 SER A CA 1
ATOM 631 C C . SER A 1 79 ? 19.531 -15.484 6.363 1 53.62 79 SER A C 1
ATOM 633 O O . SER A 1 79 ? 20.266 -14.5 6.246 1 53.62 79 SER A O 1
ATOM 635 N N . PHE A 1 80 ? 18.875 -15.969 5.316 1 56.25 80 PHE A N 1
ATOM 636 C CA . PHE A 1 80 ? 19.109 -15.461 3.973 1 56.25 80 PHE A CA 1
ATOM 637 C C . PHE A 1 80 ? 18.219 -14.258 3.684 1 56.25 80 PHE A C 1
ATOM 639 O O . PHE A 1 80 ? 18.578 -13.398 2.881 1 56.25 80 PHE A O 1
ATOM 646 N N . ASP A 1 81 ? 17.234 -14.039 4.613 1 63.28 81 ASP A N 1
ATOM 647 C CA . ASP A 1 81 ? 16.234 -13.047 4.242 1 63.28 81 ASP A CA 1
ATOM 648 C C . ASP A 1 81 ? 16.125 -11.953 5.305 1 63.28 81 ASP A C 1
ATOM 650 O O . ASP A 1 81 ? 15.125 -11.234 5.375 1 63.28 81 ASP A O 1
ATOM 654 N N . PHE A 1 82 ? 17.25 -11.844 5.969 1 70.5 82 PHE A N 1
ATOM 655 C CA . PHE A 1 82 ? 17.188 -10.945 7.117 1 70.5 82 PHE A CA 1
ATOM 656 C C . PHE A 1 82 ? 17.016 -9.5 6.664 1 70.5 82 PHE A C 1
ATOM 658 O O . PHE A 1 82 ? 16.375 -8.703 7.355 1 70.5 82 PHE A O 1
ATOM 665 N N . ASN A 1 83 ? 17.312 -9.211 5.43 1 83.12 83 ASN A N 1
ATOM 666 C CA . ASN A 1 83 ? 17.297 -7.816 5.016 1 83.12 83 ASN A CA 1
ATOM 667 C C . ASN A 1 83 ? 16.141 -7.523 4.051 1 83.12 83 ASN A C 1
ATOM 669 O O . ASN A 1 83 ? 16.094 -6.453 3.445 1 83.12 83 ASN A O 1
ATOM 673 N N . VAL A 1 84 ? 15.281 -8.461 4.121 1 89.38 84 VAL A N 1
ATOM 674 C CA . VAL A 1 84 ? 14.203 -8.297 3.152 1 89.38 84 VAL A CA 1
ATOM 675 C C . VAL A 1 84 ? 13.055 -7.52 3.785 1 89.38 84 VAL A C 1
ATOM 677 O O . VAL A 1 84 ? 12.695 -7.762 4.938 1 89.38 84 VAL A O 1
ATOM 680 N N . HIS A 1 85 ? 12.469 -6.551 3.17 1 93.88 85 HIS A N 1
ATOM 681 C CA . HIS A 1 85 ? 11.234 -5.832 3.479 1 93.88 85 HIS A CA 1
ATOM 682 C C . HIS A 1 85 ? 10.398 -5.609 2.225 1 93.88 85 HIS A C 1
ATOM 684 O O . HIS A 1 85 ? 10.734 -4.77 1.388 1 93.88 85 HIS A O 1
ATOM 690 N N . GLN A 1 86 ? 9.336 -6.395 2.197 1 93.69 86 GLN A N 1
ATOM 691 C CA . GLN A 1 86 ? 8.461 -6.348 1.03 1 93.69 86 GLN A CA 1
ATOM 692 C C . GLN A 1 86 ? 7.035 -5.98 1.428 1 93.69 86 GLN A C 1
ATOM 694 O O . GLN A 1 86 ? 6.52 -6.473 2.434 1 93.69 86 GLN A O 1
ATOM 699 N N . VAL A 1 87 ? 6.48 -5.039 0.703 1 96.19 87 VAL A N 1
ATOM 700 C CA . VAL A 1 87 ? 5.055 -4.73 0.804 1 96.19 87 VAL A CA 1
ATOM 701 C C . VAL A 1 87 ? 4.32 -5.281 -0.416 1 96.19 87 VAL A C 1
ATOM 703 O O . VAL A 1 87 ? 4.625 -4.906 -1.552 1 96.19 87 VAL A O 1
ATOM 706 N N . GLU A 1 88 ? 3.373 -6.145 -0.146 1 95.5 88 GLU A N 1
ATOM 707 C CA . GLU A 1 88 ? 2.674 -6.816 -1.236 1 95.5 88 GLU A CA 1
ATOM 708 C C . GLU A 1 88 ? 1.212 -6.387 -1.306 1 95.5 88 GLU A C 1
ATOM 710 O O . GLU A 1 88 ? 0.527 -6.328 -0.281 1 95.5 88 GLU A O 1
ATOM 715 N N . TYR A 1 89 ? 0.765 -6.094 -2.484 1 97.12 89 TYR A N 1
ATOM 716 C CA . TYR A 1 89 ? -0.593 -5.648 -2.775 1 97.12 89 TYR A CA 1
ATOM 717 C C . TYR A 1 89 ? -1.363 -6.719 -3.543 1 97.12 89 TYR A C 1
ATOM 719 O O . TYR A 1 89 ? -1.007 -7.055 -4.676 1 97.12 89 TYR A O 1
ATOM 727 N N . TYR A 1 90 ? -2.422 -7.191 -2.971 1 95.31 90 TYR A N 1
ATOM 728 C CA . TYR A 1 90 ? -3.211 -8.242 -3.604 1 95.31 90 TYR A CA 1
ATOM 729 C C . TYR A 1 90 ? -4.504 -7.68 -4.18 1 95.31 90 TYR A C 1
ATOM 731 O O . TYR A 1 90 ? -5.383 -7.238 -3.434 1 95.31 90 TYR A O 1
ATOM 739 N N . PHE A 1 91 ? -4.574 -7.707 -5.441 1 96.81 91 PHE A N 1
ATOM 740 C CA . PHE A 1 91 ? -5.762 -7.246 -6.152 1 96.81 91 PHE A CA 1
ATOM 741 C C . PHE A 1 91 ? -6.586 -8.422 -6.652 1 96.81 91 PHE A C 1
ATOM 743 O O . PHE A 1 91 ? -6.035 -9.422 -7.129 1 96.81 91 PHE A O 1
ATOM 750 N N . VAL A 1 92 ? -7.887 -8.289 -6.543 1 94.25 92 VAL A N 1
ATOM 751 C CA . VAL A 1 92 ? -8.766 -9.234 -7.227 1 94.25 92 VAL A CA 1
ATOM 752 C C . VAL A 1 92 ? -8.766 -8.945 -8.727 1 94.25 92 VAL A C 1
ATOM 754 O O . VAL A 1 92 ? -8.883 -7.789 -9.141 1 94.25 92 VAL A O 1
ATOM 757 N N . CYS A 1 93 ? -8.562 -10.016 -9.469 1 96.12 93 CYS A N 1
ATOM 758 C CA . CYS A 1 93 ? -8.492 -9.859 -10.914 1 96.12 93 CYS A CA 1
ATOM 759 C C . CYS A 1 93 ? -9.328 -10.914 -11.625 1 96.12 93 CYS A C 1
ATOM 761 O O . CYS A 1 93 ? -9.703 -11.922 -11.023 1 96.12 93 CYS A O 1
ATOM 763 N N . ARG A 1 94 ? -9.625 -10.578 -12.938 1 94.06 94 ARG A N 1
ATOM 764 C CA . ARG A 1 94 ? -10.234 -11.531 -13.859 1 94.06 94 ARG A CA 1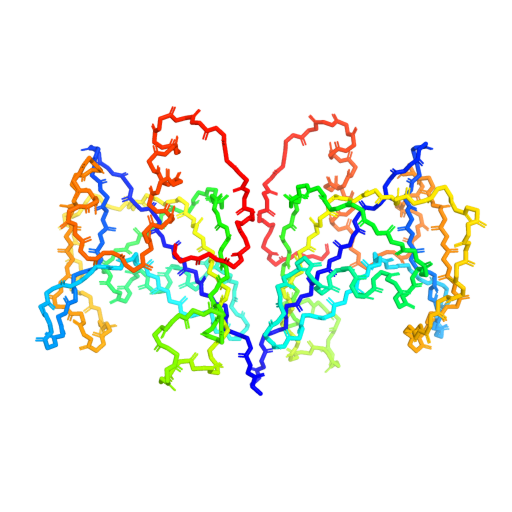
ATOM 765 C C . ARG A 1 94 ? -9.453 -11.594 -15.172 1 94.06 94 ARG A C 1
ATOM 767 O O . ARG A 1 94 ? -8.891 -10.594 -15.617 1 94.06 94 ARG A O 1
ATOM 774 N N . LEU A 1 95 ? -9.445 -12.789 -15.773 1 92.31 95 LEU A N 1
ATOM 775 C CA . LEU A 1 95 ? -8.852 -12.906 -17.094 1 92.31 95 LEU A CA 1
ATOM 776 C C . LEU A 1 95 ? -9.742 -12.266 -18.156 1 92.31 95 LEU A C 1
ATOM 778 O O . LEU A 1 95 ? -10.961 -12.414 -18.109 1 92.31 95 LEU A O 1
ATOM 782 N N . LYS A 1 96 ? -9.18 -11.406 -19.016 1 87.56 96 LYS A N 1
ATOM 783 C CA . LYS A 1 96 ? -9.961 -10.758 -20.062 1 87.56 96 LYS A CA 1
ATOM 784 C C . LYS A 1 96 ? -10.453 -11.773 -21.078 1 87.56 96 LYS A C 1
ATOM 786 O O . LYS A 1 96 ? -11.578 -11.68 -21.578 1 87.56 96 LYS A O 1
ATOM 791 N N . ASN A 1 97 ? -9.492 -12.453 -21.688 1 74.5 97 ASN A N 1
ATOM 792 C CA . ASN A 1 97 ? -9.867 -13.414 -22.719 1 74.5 97 ASN A CA 1
ATOM 793 C C . ASN A 1 97 ? -9.984 -14.828 -22.156 1 74.5 97 ASN A C 1
ATOM 795 O O . ASN A 1 97 ? -9.312 -15.172 -21.188 1 74.5 97 ASN A O 1
ATOM 799 N N . GLU A 1 98 ? -11.141 -15.516 -22.531 1 59.66 98 GLU A N 1
ATOM 800 C CA . GLU A 1 98 ? -11.211 -16.938 -22.203 1 59.66 98 GLU A CA 1
ATOM 801 C C . GLU A 1 98 ? -9.906 -17.656 -22.562 1 59.66 98 GLU A C 1
ATOM 803 O O . GLU A 1 98 ? -9.172 -17.203 -23.438 1 59.66 98 GLU A O 1
ATOM 808 N N . MET A 1 99 ? -9.141 -18.25 -21.656 1 55.09 99 MET A N 1
ATOM 809 C CA . MET A 1 99 ? -7.859 -18.953 -21.734 1 55.09 99 MET A CA 1
ATOM 810 C C . MET A 1 99 ? -7.605 -19.438 -23.172 1 55.09 99 MET A C 1
ATOM 812 O O . MET A 1 99 ? -6.617 -20.141 -23.422 1 55.09 99 MET A O 1
ATOM 816 N N . ASN A 1 100 ? -8.492 -19.219 -24.016 1 50.81 100 ASN A N 1
ATOM 817 C CA . ASN A 1 100 ? -8.211 -19.922 -25.266 1 50.81 100 ASN A CA 1
ATOM 818 C C . ASN A 1 100 ? -6.973 -19.375 -25.953 1 50.81 100 ASN A C 1
ATOM 820 O O . ASN A 1 100 ? -6.406 -20.016 -26.844 1 50.81 100 ASN A O 1
ATOM 824 N N . ASN A 1 101 ? -6.645 -18.219 -25.641 1 51.5 101 ASN A N 1
ATOM 825 C CA . ASN A 1 101 ? -5.453 -17.781 -26.359 1 51.5 101 ASN A CA 1
ATOM 826 C C . ASN A 1 101 ? -4.25 -17.656 -25.422 1 51.5 101 ASN A C 1
ATOM 828 O O . ASN A 1 101 ? -3.887 -16.562 -25 1 51.5 101 ASN A O 1
ATOM 832 N N . TYR A 1 102 ? -3.949 -18.797 -24.891 1 55.47 102 TYR A N 1
ATOM 833 C CA . TYR A 1 102 ? -2.777 -18.906 -24.031 1 55.47 102 TYR A CA 1
ATOM 834 C C . TYR A 1 102 ? -1.53 -18.391 -24.75 1 55.47 102 TYR A C 1
ATOM 836 O O . TYR A 1 102 ? -1.213 -18.859 -25.844 1 55.47 102 TYR A O 1
ATOM 844 N N . ILE A 1 103 ? -1.175 -17.172 -24.422 1 57.97 103 ILE A N 1
ATOM 845 C CA . ILE A 1 103 ? 0.145 -16.766 -24.891 1 57.97 103 ILE A CA 1
ATOM 846 C C . ILE A 1 103 ? 1.216 -17.281 -23.938 1 57.97 103 ILE A C 1
ATOM 848 O O . ILE A 1 103 ? 1.058 -17.188 -22.719 1 57.97 103 ILE A O 1
ATOM 852 N N . LYS A 1 104 ? 2.111 -18.109 -24.438 1 64.06 104 LYS A N 1
ATOM 853 C CA . LYS A 1 104 ? 3.23 -18.578 -23.625 1 64.06 104 LYS A CA 1
ATOM 854 C C . LYS A 1 104 ? 3.814 -17.438 -22.797 1 64.06 104 LYS A C 1
ATOM 856 O O . LYS A 1 104 ? 4.023 -16.328 -23.312 1 64.06 104 LYS A O 1
ATOM 861 N N . PRO A 1 105 ? 3.885 -17.656 -21.484 1 66.88 105 PRO A N 1
ATOM 862 C CA . PRO A 1 105 ? 4.57 -16.641 -20.688 1 66.88 105 PRO A CA 1
ATOM 863 C C . PRO A 1 105 ? 5.852 -16.141 -21.344 1 66.88 105 PRO A C 1
ATOM 865 O O . PRO A 1 105 ? 6.605 -16.922 -21.922 1 66.88 105 PRO A O 1
ATOM 868 N N . THR A 1 106 ? 5.996 -14.867 -21.547 1 67.25 106 THR A N 1
ATOM 869 C CA . THR A 1 106 ? 7.109 -14.242 -22.25 1 67.25 106 THR A CA 1
ATOM 870 C C . THR A 1 106 ? 8.367 -14.227 -21.391 1 67.25 106 THR A C 1
ATOM 872 O O . THR A 1 106 ? 9.484 -14.305 -21.906 1 67.25 106 THR A O 1
ATOM 875 N N . LYS A 1 107 ? 8.258 -14.062 -20.094 1 69.56 107 LYS A N 1
ATOM 876 C CA . LYS A 1 107 ? 9.406 -13.992 -19.203 1 69.56 107 LYS A CA 1
ATOM 877 C C . LYS A 1 107 ? 9.086 -14.633 -17.844 1 69.56 107 LYS A C 1
ATOM 879 O O . LYS A 1 107 ? 8.945 -13.938 -16.844 1 69.56 107 LYS A O 1
ATOM 884 N N . PRO A 1 108 ? 9 -15.875 -17.875 1 73.25 108 PRO A N 1
ATOM 885 C CA . PRO A 1 108 ? 8.727 -16.531 -16.594 1 73.25 108 PRO A CA 1
ATOM 886 C C . PRO A 1 108 ? 9.844 -16.328 -15.562 1 73.25 108 PRO A C 1
ATOM 888 O O . PRO A 1 108 ? 10.984 -16.047 -15.945 1 73.25 108 PRO A O 1
ATOM 891 N N . ASP A 1 109 ? 9.336 -16.25 -14.312 1 73.25 109 ASP A N 1
ATOM 892 C CA . ASP A 1 109 ? 10.336 -16.188 -13.25 1 73.25 109 ASP A CA 1
ATOM 893 C C . ASP A 1 109 ? 11.281 -17.375 -13.312 1 73.25 109 ASP A C 1
ATOM 895 O O . ASP A 1 109 ? 10.945 -18.422 -13.883 1 73.25 109 ASP A O 1
ATOM 899 N N . SER A 1 110 ? 12.438 -17.188 -12.773 1 77.56 110 SER A N 1
ATOM 900 C CA . SER A 1 110 ? 13.5 -18.188 -12.914 1 77.56 110 SER A CA 1
ATOM 901 C C . SER A 1 110 ? 13.039 -19.562 -12.43 1 77.56 110 SER A C 1
ATOM 903 O O . SER A 1 110 ? 13.422 -20.578 -12.992 1 77.56 110 SER A O 1
ATOM 905 N N . TYR A 1 111 ? 12.156 -19.625 -11.5 1 90.12 111 TYR A N 1
ATOM 906 C CA . TYR A 1 111 ? 11.742 -20.906 -10.93 1 90.12 111 TYR A CA 1
ATOM 907 C C . TYR A 1 111 ? 10.406 -21.344 -11.508 1 90.12 111 TYR A C 1
ATOM 909 O O . TYR A 1 111 ? 9.938 -22.453 -11.234 1 90.12 111 TYR A O 1
ATOM 917 N N . GLN A 1 112 ? 9.875 -20.547 -12.289 1 92.69 112 GLN A N 1
ATOM 918 C CA . GLN A 1 112 ? 8.531 -20.859 -12.75 1 92.69 112 GLN A CA 1
ATOM 919 C C . GLN A 1 112 ? 8.547 -21.938 -13.828 1 92.69 112 GLN A C 1
ATOM 921 O O . GLN A 1 112 ? 9.281 -21.828 -14.812 1 92.69 112 GLN A O 1
ATOM 926 N N . VAL A 1 113 ? 7.699 -22.938 -13.633 1 93.38 113 VAL A N 1
ATOM 927 C CA . VAL A 1 113 ? 7.656 -24.047 -14.57 1 93.38 113 VAL A CA 1
ATOM 928 C C . VAL A 1 113 ? 6.281 -24.109 -15.234 1 93.38 113 VAL A C 1
ATOM 930 O O . VAL A 1 113 ? 6.047 -24.938 -16.125 1 93.38 113 VAL A O 1
ATOM 933 N N . GLY A 1 114 ? 5.352 -23.312 -14.758 1 93.25 114 GLY A N 1
ATOM 934 C CA . GLY A 1 114 ? 4.023 -23.266 -15.359 1 93.25 114 GLY A CA 1
ATOM 935 C C . GLY A 1 114 ? 3.023 -22.5 -14.516 1 93.25 114 GLY A C 1
ATOM 936 O O . GLY A 1 114 ? 3.406 -21.656 -13.703 1 93.25 114 GLY A O 1
ATOM 937 N N . ILE A 1 115 ? 1.806 -22.656 -14.914 1 93.56 115 ILE A N 1
ATOM 938 C CA . ILE A 1 115 ? 0.689 -22.109 -14.148 1 93.56 115 ILE A CA 1
ATOM 939 C C . ILE A 1 115 ? -0.32 -23.219 -13.844 1 93.56 115 ILE A C 1
ATOM 941 O O . ILE A 1 115 ? -0.365 -24.234 -14.539 1 93.56 115 ILE A O 1
ATOM 945 N N . GLU A 1 116 ? -1.095 -22.953 -12.805 1 93.88 116 GLU A N 1
ATOM 946 C CA . GLU A 1 116 ? -2.027 -24 -12.391 1 93.88 116 GLU A CA 1
ATOM 947 C C . GLU A 1 116 ? -3.256 -23.406 -11.711 1 93.88 116 GLU A C 1
ATOM 949 O O . GLU A 1 116 ? -3.139 -22.484 -10.906 1 93.88 116 GLU A O 1
ATOM 954 N N . TRP A 1 117 ? -4.43 -23.953 -12.086 1 95.12 117 TRP A N 1
ATOM 955 C CA . TRP A 1 117 ? -5.656 -23.672 -11.359 1 95.12 117 TRP A CA 1
ATOM 956 C C . TRP A 1 117 ? -5.828 -24.625 -10.188 1 95.12 117 TRP A C 1
ATOM 958 O O . TRP A 1 117 ? -5.852 -25.844 -10.375 1 95.12 117 TRP A O 1
ATOM 968 N N . ILE A 1 118 ? -5.945 -24.047 -9 1 92.56 118 ILE A N 1
ATOM 969 C CA . ILE A 1 118 ? -6.078 -24.859 -7.801 1 92.56 118 ILE A CA 1
ATOM 970 C C . ILE A 1 118 ? -7.406 -24.547 -7.113 1 92.56 118 ILE A C 1
ATOM 972 O O . ILE A 1 118 ? -7.766 -23.391 -6.934 1 92.56 118 ILE A O 1
ATOM 976 N N . HIS A 1 119 ? -8.117 -25.641 -6.766 1 92.5 119 HIS A N 1
ATOM 977 C CA . HIS A 1 119 ? -9.359 -25.438 -6.039 1 92.5 119 HIS A CA 1
ATOM 978 C C . HIS A 1 119 ? -9.109 -24.75 -4.703 1 92.5 119 HIS A C 1
ATOM 980 O O . HIS A 1 119 ? -8.164 -25.094 -3.988 1 92.5 119 HIS A O 1
ATOM 986 N N . ILE A 1 120 ? -9.969 -23.781 -4.426 1 87.44 120 ILE A N 1
ATOM 987 C CA . ILE A 1 120 ? -9.773 -22.906 -3.273 1 87.44 120 ILE A CA 1
ATOM 988 C C . ILE A 1 120 ? -9.727 -23.75 -1.996 1 87.44 120 ILE A C 1
ATOM 990 O O . ILE A 1 120 ? -8.977 -23.438 -1.069 1 87.44 120 ILE A O 1
ATOM 994 N N . ASN A 1 121 ? -10.453 -24.781 -1.916 1 84.38 121 ASN A N 1
ATOM 995 C CA . ASN A 1 121 ? -10.531 -25.625 -0.727 1 84.38 121 ASN A CA 1
ATOM 996 C C . ASN A 1 121 ? -9.258 -26.453 -0.536 1 84.38 121 ASN A C 1
ATOM 998 O O . ASN A 1 121 ? -9.023 -27 0.543 1 84.38 121 ASN A O 1
ATOM 1002 N N . ASP A 1 122 ? -8.453 -26.531 -1.543 1 87.19 122 ASP A N 1
ATOM 1003 C CA . ASP A 1 122 ? -7.254 -27.359 -1.504 1 87.19 122 ASP A CA 1
ATOM 1004 C C . ASP A 1 122 ? -6.004 -26.516 -1.259 1 87.19 122 ASP A C 1
ATOM 1006 O O . ASP A 1 122 ? -4.906 -27.062 -1.109 1 87.19 122 ASP A O 1
ATOM 1010 N N . LEU A 1 123 ? -6.152 -25.203 -1.175 1 84.81 123 LEU A N 1
ATOM 1011 C CA . LEU A 1 123 ? -5.02 -24.297 -1.12 1 84.81 123 LEU A CA 1
ATOM 1012 C C . LEU A 1 123 ? -4.113 -24.625 0.061 1 84.81 123 LEU A C 1
ATOM 1014 O O . LEU A 1 123 ? -2.891 -24.469 -0.028 1 84.81 123 LEU A O 1
ATOM 1018 N N . LEU A 1 124 ? -4.691 -25.047 1.111 1 79.44 124 LEU A N 1
ATOM 1019 C CA . LEU A 1 124 ? -3.939 -25.312 2.336 1 79.44 124 LEU A CA 1
ATOM 1020 C C . LEU A 1 124 ? -3.051 -26.531 2.182 1 79.44 124 LEU A C 1
ATOM 1022 O O . LEU A 1 124 ? -2.137 -26.75 2.98 1 79.44 124 LEU A O 1
ATOM 1026 N N . GLN A 1 125 ? -3.205 -27.312 1.168 1 84.12 125 GLN A N 1
ATOM 1027 C CA . GLN A 1 125 ? -2.443 -28.531 0.935 1 84.12 125 GLN A CA 1
ATOM 1028 C C . GLN A 1 125 ? -1.212 -28.266 0.077 1 84.12 125 GLN A C 1
ATOM 1030 O O . GLN A 1 125 ? -0.372 -29.141 -0.114 1 84.12 125 GLN A O 1
ATOM 1035 N N . TYR A 1 126 ? -1.088 -27.109 -0.372 1 86.88 126 TYR A N 1
ATOM 1036 C CA . TYR A 1 126 ? 0.003 -26.75 -1.271 1 86.88 126 TYR A CA 1
ATOM 1037 C C . TYR A 1 126 ? 1.009 -25.844 -0.572 1 86.88 126 TYR A C 1
ATOM 1039 O O . TYR A 1 126 ? 0.662 -25.141 0.378 1 86.88 126 TYR A O 1
ATOM 1047 N N . ARG A 1 127 ? 2.227 -25.922 -0.99 1 86 127 ARG A N 1
ATOM 1048 C CA . ARG A 1 127 ? 3.229 -24.984 -0.5 1 86 127 ARG A CA 1
ATOM 1049 C C . ARG A 1 127 ? 3.006 -23.594 -1.082 1 86 127 ARG A C 1
ATOM 1051 O O . ARG A 1 127 ? 3.512 -23.281 -2.162 1 86 127 ARG A O 1
ATOM 1058 N N . LEU A 1 128 ? 2.197 -22.875 -0.382 1 82.31 128 LEU A N 1
ATOM 1059 C CA . LEU A 1 128 ? 1.926 -21.484 -0.697 1 82.31 128 LEU A CA 1
ATOM 1060 C C . LEU A 1 128 ? 2.576 -20.547 0.326 1 82.31 128 LEU A C 1
ATOM 1062 O O . LEU A 1 128 ? 2.537 -20.828 1.528 1 82.31 128 LEU A O 1
ATOM 1066 N N . TYR A 1 129 ? 3.475 -19.75 -0.039 1 65.06 129 TYR A N 1
ATOM 1067 C CA . TYR A 1 129 ? 4.293 -18.922 0.837 1 65.06 129 TYR A CA 1
ATOM 1068 C C . TYR A 1 129 ? 3.441 -17.891 1.579 1 65.06 129 TYR A C 1
ATOM 1070 O O . TYR A 1 129 ? 3.893 -16.781 1.851 1 65.06 129 TYR A O 1
ATOM 1078 N N . LEU A 1 130 ? 2.213 -18.25 1.868 1 68.12 130 LEU A N 1
ATOM 1079 C CA . LEU A 1 130 ? 1.382 -17.297 2.611 1 68.12 130 LEU A CA 1
ATOM 1080 C C . LEU A 1 130 ? 0.396 -18.047 3.512 1 68.12 130 LEU A C 1
ATOM 1082 O O . LEU A 1 130 ? -0.818 -17.953 3.32 1 68.12 130 LEU A O 1
ATOM 1086 N N . LYS A 1 131 ? 0.92 -18.719 4.484 1 66.06 131 LYS A N 1
ATOM 1087 C CA . LYS A 1 131 ? 0.058 -19.578 5.285 1 66.06 131 LYS A CA 1
ATOM 1088 C C . LYS A 1 131 ? -1.092 -18.781 5.898 1 66.06 131 LYS A C 1
ATOM 1090 O O . LYS A 1 131 ? -2.26 -19.141 5.715 1 66.06 131 LYS A O 1
ATOM 1095 N N . GLU A 1 132 ? -0.734 -17.719 6.59 1 70.88 132 GLU A N 1
ATOM 1096 C CA . GLU A 1 132 ? -1.77 -16.922 7.246 1 70.88 132 GLU A CA 1
ATOM 1097 C C . GLU A 1 132 ? -2.627 -16.188 6.23 1 70.88 132 GLU A C 1
ATOM 1099 O O . GLU A 1 132 ? -3.83 -16 6.434 1 70.88 132 GLU A O 1
ATOM 1104 N N . PHE A 1 133 ? -2.043 -15.922 5.191 1 74.31 133 PHE A N 1
ATOM 1105 C CA . PHE A 1 133 ? -2.729 -15.141 4.168 1 74.31 133 PHE A CA 1
ATOM 1106 C C . PHE A 1 133 ? -3.818 -15.961 3.496 1 74.31 133 PHE A C 1
ATOM 1108 O O . PHE A 1 133 ? -4.86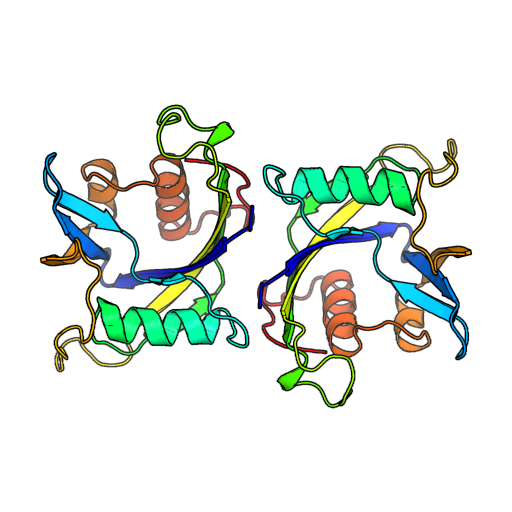7 -15.43 3.125 1 74.31 133 PHE A O 1
ATOM 1115 N N . ARG A 1 134 ? -3.551 -17.203 3.508 1 73.88 134 ARG A N 1
ATOM 1116 C CA . ARG A 1 134 ? -4.508 -18.094 2.852 1 73.88 134 ARG A CA 1
ATOM 1117 C C . ARG A 1 134 ? -5.879 -18 3.514 1 73.88 134 ARG A C 1
ATOM 1119 O O . ARG A 1 134 ? -6.906 -18.047 2.836 1 73.88 134 ARG A O 1
ATOM 1126 N N . LYS A 1 135 ? -5.805 -17.797 4.77 1 76.94 135 LYS A N 1
ATOM 1127 C CA . LYS A 1 135 ? -7.062 -17.75 5.504 1 76.94 135 LYS A CA 1
ATOM 1128 C C . LYS A 1 135 ? -7.895 -16.547 5.082 1 76.94 135 LYS A C 1
ATOM 1130 O O . LYS A 1 135 ? -9.125 -16.625 5.031 1 76.94 135 LYS A O 1
ATOM 1135 N N . TYR A 1 136 ? -7.25 -15.547 4.727 1 80.31 136 TYR A N 1
ATOM 1136 C CA . TYR A 1 136 ? -7.957 -14.32 4.371 1 80.31 136 TYR A CA 1
ATOM 1137 C C . TYR A 1 136 ? -8.539 -14.414 2.963 1 80.31 136 TYR A C 1
ATOM 1139 O O . TYR A 1 136 ? -9.602 -13.859 2.686 1 80.31 136 TYR A O 1
ATOM 1147 N N . ILE A 1 137 ? -7.871 -15.156 2.174 1 79.25 137 ILE A N 1
ATOM 1148 C CA . ILE A 1 137 ? -8.383 -15.359 0.826 1 79.25 137 ILE A CA 1
ATOM 1149 C C . ILE A 1 137 ? -9.672 -16.188 0.885 1 79.25 137 ILE A C 1
ATOM 1151 O O . ILE A 1 137 ? -10.648 -15.875 0.201 1 79.25 137 ILE A O 1
ATOM 1155 N N . VAL A 1 138 ? -9.547 -17.188 1.72 1 76.25 138 VAL A N 1
ATOM 1156 C CA . VAL A 1 138 ? -10.703 -18.062 1.885 1 76.25 138 VAL A CA 1
ATOM 1157 C C . VAL A 1 138 ? -11.875 -17.266 2.455 1 76.25 138 VAL A C 1
ATOM 1159 O O . VAL A 1 138 ? -13.008 -17.406 1.999 1 76.25 138 VAL A O 1
ATOM 1162 N N . LYS A 1 139 ? -11.609 -16.422 3.381 1 77.38 139 LYS A N 1
ATOM 1163 C CA . LYS A 1 139 ? -12.641 -15.562 3.955 1 77.38 139 LYS A CA 1
ATOM 1164 C C . LYS A 1 139 ? -13.305 -14.703 2.881 1 77.38 139 LYS A C 1
ATOM 1166 O O . LYS A 1 139 ? -14.523 -14.531 2.881 1 77.38 139 LYS A O 1
ATOM 1171 N N . HIS A 1 140 ? -12.523 -14.188 2.043 1 78.69 140 HIS A N 1
ATOM 1172 C CA . HIS A 1 140 ? -13.062 -13.367 0.961 1 78.69 140 HIS A CA 1
ATOM 1173 C C . HIS A 1 140 ? -14 -14.18 0.075 1 78.69 140 HIS A C 1
ATOM 1175 O O . HIS A 1 140 ? -15.047 -13.68 -0.345 1 78.69 140 HIS A O 1
ATOM 1181 N N . PHE A 1 141 ? -13.57 -15.383 -0.122 1 77.06 141 PHE A N 1
ATOM 1182 C CA . PHE A 1 141 ? -14.391 -16.25 -0.947 1 77.06 141 PHE A CA 1
ATOM 1183 C C . PHE A 1 141 ? -15.758 -16.469 -0.309 1 77.06 141 PHE A C 1
ATOM 1185 O O . PHE A 1 141 ? -16.766 -16.625 -1.011 1 77.06 141 PHE A O 1
ATOM 1192 N N . PHE A 1 142 ? -15.781 -16.422 0.932 1 75.31 142 PHE A N 1
ATOM 1193 C CA . PHE A 1 142 ? -17.031 -16.641 1.647 1 75.31 142 PHE A CA 1
ATOM 1194 C C . PHE A 1 142 ? -17.688 -15.32 2.016 1 75.31 142 PHE A C 1
ATOM 1196 O O . PHE A 1 142 ? -18.578 -15.273 2.875 1 75.31 142 PHE A O 1
ATOM 1203 N N . ASP A 1 143 ? -17.25 -14.234 1.478 1 81.19 143 ASP A N 1
ATOM 1204 C CA . ASP A 1 143 ? -17.812 -12.898 1.613 1 81.19 143 ASP A CA 1
ATOM 1205 C C . ASP A 1 143 ? -17.703 -12.398 3.053 1 81.19 143 ASP A C 1
ATOM 1207 O O . ASP A 1 143 ? -18.625 -11.766 3.57 1 81.19 143 ASP A O 1
ATOM 1211 N N . GLU A 1 144 ? -16.641 -12.805 3.693 1 81.44 144 GLU A N 1
ATOM 1212 C CA . GLU A 1 144 ? -16.359 -12.312 5.035 1 81.44 144 GLU A CA 1
ATOM 1213 C C . GLU A 1 144 ? -15.438 -11.102 4.996 1 81.44 144 GLU A C 1
ATOM 1215 O O . GLU A 1 144 ? -14.484 -11.07 4.211 1 81.44 144 GLU A O 1
ATOM 1220 N N . LYS A 1 145 ? -15.812 -10.156 5.805 1 80.25 145 LYS A N 1
ATOM 1221 C CA . LYS A 1 145 ? -15.023 -8.93 5.828 1 80.25 145 LYS A CA 1
ATOM 1222 C C . LYS A 1 145 ? -13.664 -9.156 6.492 1 80.25 145 LYS A C 1
ATOM 1224 O O . LYS A 1 145 ? -13.562 -9.906 7.461 1 80.25 145 LYS A O 1
ATOM 1229 N N . SER A 1 146 ? -12.664 -8.633 5.953 1 80.62 146 SER A N 1
ATOM 1230 C CA . SER A 1 146 ? -11.312 -8.648 6.5 1 80.62 146 SER A CA 1
ATOM 1231 C C . SER A 1 146 ? -10.602 -7.324 6.258 1 80.62 146 SER A C 1
ATOM 1233 O O . SER A 1 146 ? -10.977 -6.57 5.355 1 80.62 146 SER A O 1
ATOM 1235 N N . PRO A 1 147 ? -9.68 -6.98 7.145 1 85.88 147 PRO A N 1
ATOM 1236 C CA . PRO A 1 147 ? -8.961 -5.723 6.934 1 85.88 147 PRO A CA 1
ATOM 1237 C C . PRO A 1 147 ? -8.148 -5.715 5.637 1 85.88 147 PRO A C 1
ATOM 1239 O O . PRO A 1 147 ? -7.668 -6.766 5.203 1 85.88 147 PRO A O 1
ATOM 1242 N N . VAL A 1 148 ? -8.023 -4.578 5.109 1 91.56 148 VAL A N 1
ATOM 1243 C CA . VAL A 1 148 ? -7.223 -4.438 3.898 1 91.56 148 VAL A CA 1
ATOM 1244 C C . VAL A 1 148 ? -5.742 -4.559 4.242 1 91.56 148 VAL A C 1
ATOM 1246 O O . VAL A 1 148 ? -5.008 -5.312 3.602 1 91.56 148 VAL A O 1
ATOM 1249 N N . TYR A 1 149 ? -5.355 -3.871 5.223 1 93.31 149 TYR A N 1
ATOM 1250 C CA . TYR A 1 149 ? -3.973 -3.949 5.68 1 93.31 149 TYR A CA 1
ATOM 1251 C C . TYR A 1 149 ? -3.812 -5.023 6.746 1 93.31 149 TYR A C 1
ATOM 1253 O O . TYR A 1 149 ? -4.418 -4.941 7.816 1 93.31 149 TYR A O 1
ATOM 1261 N N . LEU A 1 150 ? -2.93 -5.98 6.488 1 85.19 150 LEU A N 1
ATOM 1262 C CA . LEU A 1 150 ? -2.783 -7.125 7.383 1 85.19 150 LEU A CA 1
ATOM 1263 C C . LEU A 1 150 ? -1.508 -7.004 8.211 1 85.19 150 LEU A C 1
ATOM 1265 O O . LEU A 1 150 ? -1.326 -7.738 9.188 1 85.19 150 LEU A O 1
ATOM 1269 N N . GLY A 1 151 ? -0.658 -6.043 7.832 1 87.69 151 GLY A N 1
ATOM 1270 C CA . GLY A 1 151 ? 0.61 -5.895 8.531 1 87.69 151 GLY A CA 1
ATOM 1271 C C . GLY A 1 151 ? 1.629 -6.953 8.148 1 87.69 151 GLY A C 1
ATOM 1272 O O . GLY A 1 151 ? 1.624 -7.445 7.016 1 87.69 151 GLY A O 1
ATOM 1273 N N . ASP A 1 152 ? 2.623 -7.051 9.055 1 82.5 152 ASP A N 1
ATOM 1274 C CA . ASP A 1 152 ? 3.672 -8.047 8.859 1 82.5 152 ASP A CA 1
ATOM 1275 C C . ASP A 1 152 ? 3.172 -9.445 9.211 1 82.5 152 ASP A C 1
ATOM 1277 O O . ASP A 1 152 ? 3.01 -9.773 10.391 1 82.5 152 ASP A O 1
ATOM 1281 N N . ILE A 1 153 ? 2.865 -10.258 8.258 1 71.75 153 ILE A N 1
ATOM 1282 C CA . ILE A 1 153 ? 2.326 -11.594 8.492 1 71.75 153 ILE A CA 1
ATOM 1283 C C . ILE A 1 153 ? 2.949 -12.586 7.504 1 71.75 153 ILE A C 1
ATOM 1285 O O . ILE A 1 153 ? 3.436 -12.188 6.445 1 71.75 153 ILE A O 1
ATOM 1289 N N . ASN A 1 154 ? 2.988 -13.836 7.844 1 70.88 154 ASN A N 1
ATOM 1290 C CA . ASN A 1 154 ? 3.471 -14.898 6.965 1 70.88 154 ASN A CA 1
ATOM 1291 C C . ASN A 1 154 ? 2.354 -15.445 6.074 1 70.88 154 ASN A C 1
ATOM 1293 O O . ASN A 1 154 ? 1.2 -15.523 6.5 1 70.88 154 ASN A O 1
ATOM 1297 N N . MET B 1 1 ? 16.5 4.586 -9.102 1 68.06 1 MET B N 1
ATOM 1298 C CA . MET B 1 1 ? 15.516 5.414 -8.414 1 68.06 1 MET B CA 1
ATOM 1299 C C . MET B 1 1 ? 14.547 4.551 -7.613 1 68.06 1 MET B C 1
ATOM 1301 O O . MET B 1 1 ? 14.297 3.396 -7.969 1 68.06 1 MET B O 1
ATOM 1305 N N . HIS B 1 2 ? 14.211 4.992 -6.328 1 86.94 2 HIS B N 1
ATOM 1306 C CA . HIS B 1 2 ? 13.516 4.086 -5.422 1 86.94 2 HIS B CA 1
ATOM 1307 C C . HIS B 1 2 ? 12.094 4.562 -5.145 1 86.94 2 HIS B C 1
ATOM 1309 O O . HIS B 1 2 ? 11.773 5.734 -5.355 1 86.94 2 HIS B O 1
ATOM 1315 N N . ILE B 1 3 ? 11.211 3.697 -4.977 1 94.19 3 ILE B N 1
ATOM 1316 C CA . ILE B 1 3 ? 9.836 3.977 -4.562 1 94.19 3 ILE B CA 1
ATOM 1317 C C . ILE B 1 3 ? 9.789 4.164 -3.047 1 94.19 3 ILE B C 1
ATOM 1319 O O . ILE B 1 3 ? 10.312 3.346 -2.295 1 94.19 3 ILE B O 1
ATOM 1323 N N . ARG B 1 4 ? 9.219 5.305 -2.686 1 95.19 4 ARG B N 1
ATOM 1324 C CA . ARG B 1 4 ? 9.117 5.594 -1.26 1 95.19 4 ARG B CA 1
ATOM 1325 C C . ARG B 1 4 ? 7.711 5.32 -0.742 1 95.19 4 ARG B C 1
ATOM 1327 O O . ARG B 1 4 ? 6.727 5.766 -1.339 1 95.19 4 ARG B O 1
ATOM 1334 N N . ASN B 1 5 ? 7.625 4.547 0.345 1 97.19 5 ASN B N 1
ATOM 1335 C CA . ASN B 1 5 ? 6.359 4.348 1.042 1 97.19 5 ASN B CA 1
ATOM 1336 C C . ASN B 1 5 ? 6.199 5.328 2.201 1 97.19 5 ASN B C 1
ATOM 1338 O O . ASN B 1 5 ? 7.152 5.594 2.932 1 97.19 5 ASN B O 1
ATOM 1342 N N . SER B 1 6 ? 5.023 5.938 2.295 1 96.5 6 SER B N 1
ATOM 1343 C CA . SER B 1 6 ? 4.738 6.863 3.385 1 96.5 6 SER B CA 1
ATOM 1344 C C . SER B 1 6 ? 3.396 6.551 4.039 1 96.5 6 SER B C 1
ATOM 1346 O O . SER B 1 6 ? 2.428 6.223 3.352 1 96.5 6 SER B O 1
ATOM 1348 N N . ALA B 1 7 ? 3.365 6.531 5.301 1 97.56 7 ALA B N 1
ATOM 1349 C CA . ALA B 1 7 ? 2.137 6.355 6.07 1 97.56 7 ALA B CA 1
ATOM 1350 C C . ALA B 1 7 ? 1.613 7.695 6.578 1 97.56 7 ALA B C 1
ATOM 1352 O O . ALA B 1 7 ? 2.381 8.516 7.086 1 97.56 7 ALA B O 1
ATOM 1353 N N . LYS B 1 8 ? 0.341 7.93 6.438 1 96.44 8 LYS B N 1
ATOM 1354 C CA . LYS B 1 8 ? -0.306 9.18 6.828 1 96.44 8 LYS B CA 1
ATOM 1355 C C . LYS B 1 8 ? -1.495 8.914 7.75 1 96.44 8 LYS B C 1
ATOM 1357 O O . LYS B 1 8 ? -2.209 7.926 7.582 1 96.44 8 LYS B O 1
ATOM 1362 N N . ALA B 1 9 ? -1.744 9.805 8.617 1 96.75 9 ALA B N 1
ATOM 1363 C CA . ALA B 1 9 ? -2.834 9.672 9.586 1 96.75 9 ALA B CA 1
ATOM 1364 C C . ALA B 1 9 ? -3.967 10.648 9.266 1 96.75 9 ALA B C 1
ATOM 1366 O O . ALA B 1 9 ? -3.732 11.844 9.102 1 96.75 9 ALA B O 1
ATOM 1367 N N . ILE B 1 10 ? -5.09 10.125 9.125 1 94.69 10 ILE B N 1
ATOM 1368 C CA . ILE B 1 10 ? -6.309 10.93 9.102 1 94.69 10 ILE B CA 1
ATOM 1369 C C . ILE B 1 10 ? -6.941 10.945 10.492 1 94.69 10 ILE B C 1
ATOM 1371 O O . ILE B 1 10 ? -7.543 9.961 10.914 1 94.69 10 ILE B O 1
ATOM 1375 N N . ILE B 1 11 ? -6.789 11.992 11.148 1 94.19 11 ILE B N 1
ATOM 1376 C CA . ILE B 1 11 ? -7.297 12.141 12.516 1 94.19 11 ILE B CA 1
ATOM 1377 C C . ILE B 1 11 ? -8.469 13.117 12.523 1 94.19 11 ILE B C 1
ATOM 1379 O O . ILE B 1 11 ? -8.297 14.312 12.266 1 94.19 11 ILE B O 1
ATOM 1383 N N . ILE B 1 12 ? -9.633 12.602 12.859 1 90.38 12 ILE B N 1
ATOM 1384 C CA . ILE B 1 12 ? -10.844 13.422 12.82 1 90.38 12 ILE B CA 1
ATOM 1385 C C . ILE B 1 12 ? -11.492 13.453 14.211 1 90.38 12 ILE B C 1
ATOM 1387 O O . ILE B 1 12 ? -11.602 12.414 14.867 1 90.38 12 ILE B O 1
ATOM 1391 N N . LYS B 1 13 ? -11.805 14.594 14.609 1 89.88 13 LYS B N 1
ATOM 1392 C CA . LYS B 1 13 ? -12.539 14.828 15.852 1 89.88 13 LYS B CA 1
ATOM 1393 C C . LYS B 1 13 ? -13.469 16.031 15.727 1 89.88 13 LYS B C 1
ATOM 1395 O O . LYS B 1 13 ? -13.047 17.109 15.289 1 89.88 13 LYS B O 1
ATOM 1400 N N . ASP B 1 14 ? -14.789 15.906 16.172 1 90.62 14 ASP B N 1
ATOM 1401 C CA . ASP B 1 14 ? -15.758 17 16.172 1 90.62 14 ASP B CA 1
ATOM 1402 C C . ASP B 1 14 ? -15.781 17.719 14.82 1 90.62 14 ASP B C 1
ATOM 1404 O O . ASP B 1 14 ? -15.672 18.938 14.766 1 90.62 14 ASP B O 1
ATOM 1408 N N . ALA B 1 15 ? -15.789 17 13.711 1 88.75 15 ALA B N 1
ATOM 1409 C CA . ALA B 1 15 ? -15.906 17.453 12.328 1 88.75 15 ALA B CA 1
ATOM 1410 C C . ALA B 1 15 ? -14.68 18.234 11.898 1 88.75 15 ALA B C 1
ATOM 1412 O O . ALA B 1 15 ? -14.734 19 10.93 1 88.75 15 ALA B O 1
ATOM 1413 N N . LYS B 1 16 ? -13.625 18.031 12.656 1 92.81 16 LYS B N 1
ATOM 1414 C CA . LYS B 1 16 ? -12.359 18.656 12.297 1 92.81 16 LYS B CA 1
ATOM 1415 C C . LYS B 1 16 ? -11.289 17.609 12.016 1 92.81 16 LYS B C 1
ATOM 1417 O O . LYS B 1 16 ? -11.312 16.516 12.578 1 92.81 16 LYS B O 1
ATOM 1422 N N . ILE B 1 17 ? -10.367 18 11.172 1 92.69 17 ILE B N 1
ATOM 1423 C CA . ILE B 1 17 ? -9.242 17.141 10.805 1 92.69 17 ILE B CA 1
ATOM 1424 C C . ILE B 1 17 ? -7.938 17.766 11.281 1 92.69 17 ILE B C 1
ATOM 1426 O O . ILE B 1 17 ? -7.727 18.969 11.133 1 92.69 17 ILE B O 1
ATOM 1430 N N . LEU B 1 18 ? -7.125 16.938 11.961 1 93.81 18 LEU B N 1
ATOM 1431 C CA . LEU B 1 18 ? -5.836 17.422 12.445 1 93.81 18 LEU B CA 1
ATOM 1432 C C . LEU B 1 18 ? -4.781 17.359 11.344 1 93.81 18 LEU B C 1
ATOM 1434 O O . LEU B 1 18 ? -4.559 16.297 10.75 1 93.81 18 LEU B O 1
ATOM 1438 N N . LEU B 1 19 ? -4.129 18.5 11.086 1 94 19 LEU B N 1
ATOM 1439 C CA . LEU B 1 19 ? -3.09 18.594 10.062 1 94 19 LEU B CA 1
ATOM 1440 C C . LEU B 1 19 ? -1.851 19.297 10.609 1 94 19 LEU B C 1
ATOM 1442 O O . LEU B 1 19 ? -1.937 20.047 11.586 1 94 19 LEU B O 1
ATOM 1446 N N . THR B 1 20 ? -0.711 18.953 10.047 1 94.25 20 THR B N 1
ATOM 1447 C CA . THR B 1 20 ? 0.47 19.766 10.312 1 94.25 20 THR B CA 1
ATOM 1448 C C . THR B 1 20 ? 0.43 21.062 9.508 1 94.25 20 THR B C 1
ATOM 1450 O O . THR B 1 20 ? 0.017 21.062 8.352 1 94.25 20 THR B O 1
ATOM 1453 N N . LYS B 1 21 ? 0.743 22.078 10.133 1 94 21 LYS B N 1
ATOM 1454 C CA . LYS B 1 21 ? 0.877 23.391 9.492 1 94 21 LYS B CA 1
ATOM 1455 C C . LYS B 1 21 ? 2.326 23.656 9.102 1 94 21 LYS B C 1
ATOM 1457 O O . LYS B 1 21 ? 3.227 23.594 9.938 1 94 21 LYS B O 1
ATOM 1462 N N . ASN B 1 22 ? 2.523 23.891 7.82 1 94 22 ASN B N 1
ATOM 1463 C CA . ASN B 1 22 ? 3.852 24.141 7.273 1 94 22 ASN B CA 1
ATOM 1464 C C . ASN B 1 22 ? 3.922 25.5 6.574 1 94 22 ASN B C 1
ATOM 1466 O O . ASN B 1 22 ? 2.891 26.062 6.195 1 94 22 ASN B O 1
ATOM 1470 N N . GLN B 1 23 ? 5.168 26.016 6.508 1 94 23 GLN B N 1
ATOM 1471 C CA . GLN B 1 23 ? 5.328 27.328 5.887 1 94 23 GLN B CA 1
ATOM 1472 C C . GLN B 1 23 ? 6.461 27.328 4.863 1 94 23 GLN B C 1
ATOM 1474 O O . GLN B 1 23 ? 7.551 26.812 5.141 1 94 23 GLN B O 1
ATOM 1479 N N . ASP B 1 24 ? 6.121 27.734 3.668 1 90.88 24 ASP B N 1
ATOM 1480 C CA . ASP B 1 24 ? 7.141 27.969 2.65 1 90.88 24 ASP B CA 1
ATOM 1481 C C . ASP B 1 24 ? 7.066 29.391 2.109 1 90.88 24 ASP B C 1
ATOM 1483 O O . ASP B 1 24 ? 6.461 30.266 2.734 1 90.88 24 ASP B O 1
ATOM 1487 N N . ASN B 1 25 ? 7.758 29.609 1.004 1 92.5 25 ASN B N 1
ATOM 1488 C CA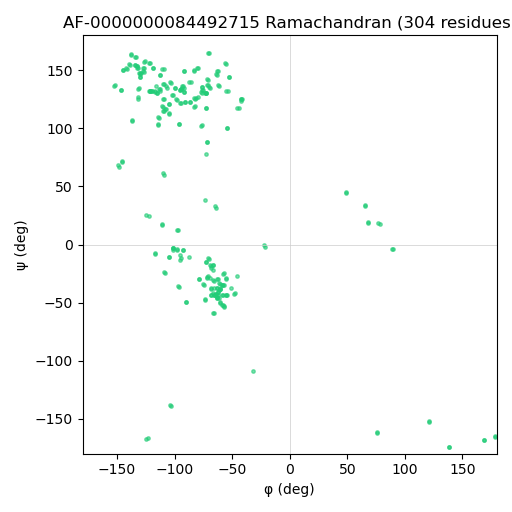 . ASN B 1 25 ? 7.828 30.953 0.451 1 92.5 25 ASN B CA 1
ATOM 1489 C C . ASN B 1 25 ? 6.469 31.422 -0.056 1 92.5 25 ASN B C 1
ATOM 1491 O O . ASN B 1 25 ? 6.234 32.625 -0.197 1 92.5 25 ASN B O 1
ATOM 1495 N N . GLU B 1 26 ? 5.578 30.531 -0.267 1 91.94 26 GLU B N 1
ATOM 1496 C CA . GLU B 1 26 ? 4.258 30.859 -0.801 1 91.94 26 GLU B CA 1
ATOM 1497 C C . GLU B 1 26 ? 3.223 30.969 0.316 1 91.94 26 GLU B C 1
ATOM 1499 O O . GLU B 1 26 ? 2.068 31.312 0.068 1 91.94 26 GLU B O 1
ATOM 1504 N N . GLY B 1 27 ? 3.615 30.688 1.499 1 93.62 27 GLY B N 1
ATOM 1505 C CA . GLY B 1 27 ? 2.705 30.797 2.627 1 93.62 27 GLY B CA 1
ATOM 1506 C C . GLY B 1 27 ? 2.514 29.484 3.365 1 93.62 27 GLY B C 1
ATOM 1507 O O . GLY B 1 27 ? 3.434 28.656 3.436 1 93.62 27 GLY B O 1
ATOM 1508 N N . TYR B 1 28 ? 1.34 29.375 3.957 1 94.06 28 TYR B N 1
ATOM 1509 C CA . TYR B 1 28 ? 1.058 28.188 4.754 1 94.06 28 TYR B CA 1
ATOM 1510 C C . TYR B 1 28 ? 0.495 27.078 3.887 1 94.06 28 TYR B C 1
ATOM 1512 O O . TYR B 1 28 ? -0.252 27.328 2.939 1 94.06 28 TYR B O 1
ATOM 1520 N N . PHE B 1 29 ? 0.949 25.859 4.176 1 92.44 29 PHE B N 1
ATOM 1521 C CA . PHE B 1 29 ? 0.341 24.672 3.592 1 92.44 29 PHE B CA 1
ATOM 1522 C C . PHE B 1 29 ? 0.203 23.562 4.633 1 92.44 29 PHE B C 1
ATOM 1524 O O . PHE B 1 29 ? 0.85 23.609 5.68 1 92.44 29 PHE B O 1
ATOM 1531 N N . TYR B 1 30 ? -0.612 22.609 4.301 1 91.94 30 TYR B N 1
ATOM 1532 C CA . TYR B 1 30 ? -0.995 21.625 5.312 1 91.94 30 TYR B CA 1
ATOM 1533 C C . TYR B 1 30 ? -0.812 20.203 4.789 1 91.94 30 TYR B C 1
ATOM 1535 O O . TYR B 1 30 ? -1.006 19.953 3.6 1 91.94 30 TYR B O 1
ATOM 1543 N N . LEU B 1 31 ? -0.415 19.391 5.707 1 92.56 31 LEU B N 1
ATOM 1544 C CA . LEU B 1 31 ? -0.209 17.984 5.383 1 92.56 31 LEU B CA 1
ATOM 1545 C C . LEU B 1 31 ? -0.822 17.094 6.453 1 92.56 31 LEU B C 1
ATOM 1547 O O . LEU B 1 31 ? -0.969 17.5 7.605 1 92.56 31 LEU B O 1
ATOM 1551 N N . PHE B 1 32 ? -1.131 15.93 5.98 1 94.44 32 PHE B N 1
ATOM 1552 C CA . PHE B 1 32 ? -1.497 14.922 6.973 1 94.44 32 PHE B CA 1
ATOM 1553 C C . PHE B 1 32 ? -0.282 14.508 7.793 1 94.44 32 PHE B C 1
ATOM 1555 O O . PHE B 1 32 ? 0.813 14.344 7.254 1 94.44 32 PHE B O 1
ATOM 1562 N N . PRO B 1 33 ? -0.49 14.43 9.148 1 95.62 33 PRO B N 1
ATOM 1563 C CA . PRO B 1 33 ? 0.621 13.867 9.922 1 95.62 33 PRO B CA 1
AT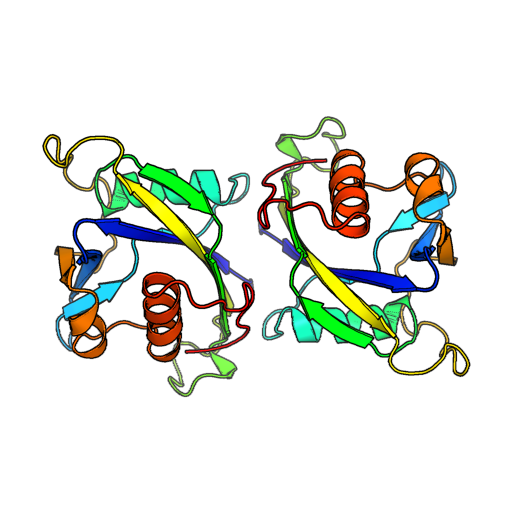OM 1564 C C . PRO B 1 33 ? 1.089 12.516 9.398 1 95.62 33 PRO B C 1
ATOM 1566 O O . PRO B 1 33 ? 0.267 11.695 8.984 1 95.62 33 PRO B O 1
ATOM 1569 N N . GLY B 1 34 ? 2.275 12.242 9.445 1 96.25 34 GLY B N 1
ATOM 1570 C CA . GLY B 1 34 ? 2.857 11.023 8.922 1 96.25 34 GLY B CA 1
ATOM 1571 C C . GLY B 1 34 ? 4.168 11.25 8.195 1 96.25 34 GLY B C 1
ATOM 1572 O O . GLY B 1 34 ? 4.703 12.359 8.195 1 96.25 34 GLY B O 1
ATOM 1573 N N . GLY B 1 35 ? 4.695 10.164 7.586 1 95.81 35 GLY B N 1
ATOM 1574 C CA . GLY B 1 35 ? 5.973 10.266 6.898 1 95.81 35 GLY B CA 1
ATOM 1575 C C . GLY B 1 35 ? 6.445 8.953 6.316 1 95.81 35 GLY B C 1
ATOM 1576 O O . GLY B 1 35 ? 5.652 8.023 6.145 1 95.81 35 GLY B O 1
ATOM 1577 N N . GLY B 1 36 ? 7.672 8.992 5.996 1 95.81 36 GLY B N 1
ATOM 1578 C CA . GLY B 1 36 ? 8.242 7.852 5.297 1 95.81 36 GLY B CA 1
ATOM 1579 C C . GLY B 1 36 ? 8.414 6.637 6.188 1 95.81 36 GLY B C 1
ATOM 1580 O O . GLY B 1 36 ? 8.789 6.762 7.355 1 95.81 36 GLY B O 1
ATOM 1581 N N . GLN B 1 37 ? 8.141 5.465 5.543 1 96.81 37 GLN B N 1
ATOM 1582 C CA . GLN B 1 37 ? 8.406 4.188 6.199 1 96.81 37 GLN B CA 1
ATOM 1583 C C . GLN B 1 37 ? 9.898 3.867 6.191 1 96.81 37 GLN B C 1
ATOM 1585 O O . GLN B 1 37 ? 10.57 4.016 5.168 1 96.81 37 GLN B O 1
ATOM 1590 N N . GLU B 1 38 ? 10.461 3.457 7.34 1 95.94 38 GLU B N 1
ATOM 1591 C CA . GLU B 1 38 ? 11.844 2.996 7.418 1 95.94 38 GLU B CA 1
ATOM 1592 C C . GLU B 1 38 ? 11.93 1.485 7.227 1 95.94 38 GLU B C 1
ATOM 1594 O O . GLU B 1 38 ? 11.008 0.753 7.578 1 95.94 38 GLU B O 1
ATOM 1599 N N . HIS B 1 39 ? 13.039 1.12 6.68 1 94.5 39 HIS B N 1
ATOM 1600 C CA . HIS B 1 39 ? 13.258 -0.308 6.484 1 94.5 39 HIS B CA 1
ATOM 1601 C C . HIS B 1 39 ? 13.109 -1.073 7.793 1 94.5 39 HIS B C 1
ATOM 1603 O O . HIS B 1 39 ? 13.656 -0.663 8.82 1 94.5 39 HIS B O 1
ATOM 1609 N N . GLY B 1 40 ? 12.336 -2.203 7.785 1 93.31 40 GLY B N 1
ATOM 1610 C CA . GLY B 1 40 ? 12.156 -3.043 8.961 1 93.31 40 GLY B CA 1
ATOM 1611 C C . GLY B 1 40 ? 10.992 -2.613 9.828 1 93.31 40 GLY B C 1
ATOM 1612 O O . GLY B 1 40 ? 10.617 -3.312 10.773 1 93.31 40 GLY B O 1
ATOM 1613 N N . GLU B 1 41 ? 10.391 -1.539 9.438 1 94.12 41 GLU B N 1
ATOM 1614 C CA . GLU B 1 41 ? 9.258 -0.983 10.164 1 94.12 41 GLU B CA 1
ATOM 1615 C C . GLU B 1 41 ? 7.945 -1.223 9.422 1 94.12 41 GLU B C 1
ATOM 1617 O O . GLU B 1 41 ? 7.879 -1.059 8.203 1 94.12 41 GLU B O 1
ATOM 1622 N N . THR B 1 42 ? 6.93 -1.659 10.172 1 96.62 42 THR B N 1
ATOM 1623 C CA . THR B 1 42 ? 5.625 -1.755 9.531 1 96.62 42 THR B CA 1
ATOM 1624 C C . THR B 1 42 ? 5.055 -0.366 9.25 1 96.62 42 THR B C 1
ATOM 1626 O O . THR B 1 42 ? 5.516 0.625 9.82 1 96.62 42 THR B O 1
ATOM 1629 N N . LEU B 1 43 ? 4.082 -0.305 8.43 1 97.69 43 LEU B N 1
ATOM 1630 C CA . LEU B 1 43 ? 3.404 0.96 8.172 1 97.69 43 LEU B CA 1
ATOM 1631 C C . LEU B 1 43 ? 2.777 1.515 9.445 1 97.69 43 LEU B C 1
ATOM 1633 O O . LEU B 1 43 ? 2.803 2.725 9.68 1 97.69 43 LEU B O 1
ATOM 1637 N N . HIS B 1 44 ? 2.246 0.662 10.258 1 97.81 44 HIS B N 1
ATOM 1638 C CA . HIS B 1 44 ? 1.669 1.086 11.523 1 97.81 44 HIS B CA 1
ATOM 1639 C C . HIS B 1 44 ? 2.729 1.701 12.43 1 97.81 44 HIS B C 1
ATOM 1641 O O . HIS B 1 44 ? 2.518 2.773 13 1 97.81 44 HIS B O 1
ATOM 1647 N N . ASN B 1 45 ? 3.842 1.036 12.516 1 96.88 45 ASN B N 1
ATOM 1648 C CA . ASN B 1 45 ? 4.918 1.553 13.352 1 96.88 45 ASN B CA 1
ATOM 1649 C C . ASN B 1 45 ? 5.441 2.889 12.836 1 96.88 45 ASN B C 1
ATOM 1651 O O . ASN B 1 45 ? 5.742 3.789 13.617 1 96.88 45 ASN B O 1
ATOM 1655 N N . ALA B 1 46 ? 5.594 2.973 11.547 1 97 46 ALA B N 1
ATOM 1656 C CA . ALA B 1 46 ? 5.996 4.238 10.938 1 97 46 ALA B CA 1
ATOM 1657 C C . ALA B 1 46 ? 5.035 5.359 11.32 1 97 46 ALA B C 1
ATOM 1659 O O . ALA B 1 46 ? 5.465 6.457 11.68 1 97 46 ALA B O 1
ATOM 1660 N N . LEU B 1 47 ? 3.771 5.047 11.266 1 97.12 47 LEU B N 1
ATOM 1661 C CA . LEU B 1 47 ? 2.746 6.043 11.547 1 97.12 47 LEU B CA 1
ATOM 1662 C C . LEU B 1 47 ? 2.803 6.492 13 1 97.12 47 LEU B C 1
ATOM 1664 O O . LEU B 1 47 ? 2.719 7.688 13.289 1 97.12 47 LEU B O 1
ATOM 1668 N N . ILE B 1 48 ? 2.957 5.578 13.883 1 95.94 48 ILE B N 1
ATOM 1669 C CA . ILE B 1 48 ? 3.053 5.883 15.305 1 95.94 48 ILE B CA 1
ATOM 1670 C C . ILE B 1 48 ? 4.266 6.777 15.562 1 95.94 48 ILE B C 1
ATOM 1672 O O . ILE B 1 48 ? 4.152 7.812 16.219 1 95.94 48 ILE B O 1
ATOM 1676 N N . ARG B 1 49 ? 5.383 6.383 15.055 1 95.5 49 ARG B N 1
ATOM 1677 C CA . ARG B 1 49 ? 6.609 7.152 15.234 1 95.5 49 ARG B CA 1
ATOM 1678 C C . ARG B 1 49 ? 6.457 8.57 14.688 1 95.5 49 ARG B C 1
ATOM 1680 O O . ARG B 1 49 ? 6.727 9.547 15.383 1 95.5 49 ARG B O 1
ATOM 1687 N N . GLU B 1 50 ? 6.027 8.672 13.469 1 95.94 50 GLU B N 1
ATOM 1688 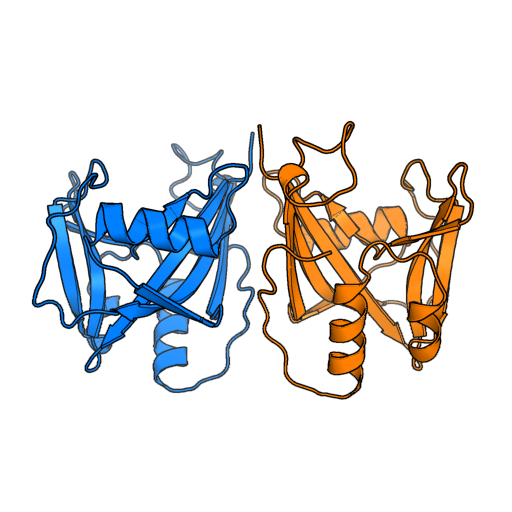C CA . GLU B 1 50 ? 5.918 9.969 12.797 1 95.94 50 GLU B CA 1
ATOM 1689 C C . GLU B 1 50 ? 4.914 10.875 13.5 1 95.94 50 GLU B C 1
ATOM 1691 O O .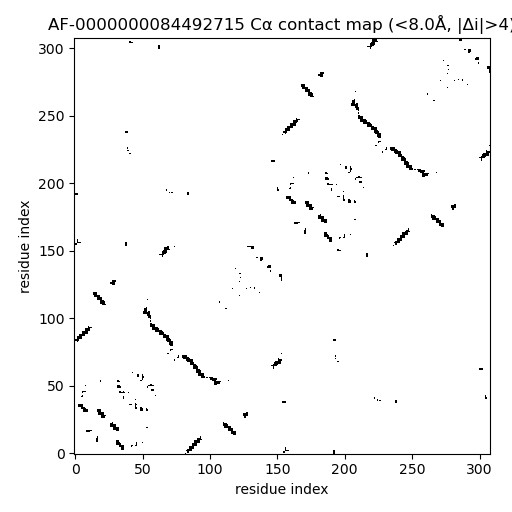 GLU B 1 50 ? 5.098 12.094 13.547 1 95.94 50 GLU B O 1
ATOM 1696 N N . CYS B 1 51 ? 3.809 10.359 14.016 1 94.81 51 CYS B N 1
ATOM 1697 C CA . CYS B 1 51 ? 2.816 11.172 14.703 1 94.81 51 CYS B CA 1
ATOM 1698 C C . CYS B 1 51 ? 3.369 11.703 16.031 1 94.81 51 CYS B C 1
ATOM 1700 O O . CYS B 1 51 ? 3.074 12.836 16.422 1 94.81 51 CYS B O 1
ATOM 1702 N N . ILE B 1 52 ? 4.133 10.883 16.688 1 92.88 52 ILE B N 1
ATOM 1703 C CA . ILE B 1 52 ? 4.793 11.359 17.891 1 92.88 52 ILE B CA 1
ATOM 1704 C C . ILE B 1 52 ? 5.762 12.492 17.531 1 92.88 52 ILE B C 1
ATOM 1706 O O . ILE B 1 52 ? 5.793 13.523 18.219 1 92.88 52 ILE B O 1
ATOM 1710 N N . GLU B 1 53 ? 6.488 12.312 16.531 1 92.88 53 GLU B N 1
ATOM 1711 C CA . GLU B 1 53 ? 7.48 13.297 16.094 1 92.88 53 GLU B CA 1
ATOM 1712 C C . GLU B 1 53 ? 6.812 14.594 15.648 1 92.88 53 GLU B C 1
ATOM 1714 O O . GLU B 1 53 ? 7.273 15.68 15.984 1 92.88 53 GLU B O 1
ATOM 1719 N N . GLU B 1 54 ? 5.75 14.5 14.914 1 93.19 54 GLU B N 1
ATOM 1720 C CA . GLU B 1 54 ? 5.176 15.656 14.227 1 93.19 54 GLU B CA 1
ATOM 1721 C C . GLU B 1 54 ? 4.047 16.281 15.047 1 93.19 54 GLU B C 1
ATOM 1723 O O . GLU B 1 54 ? 3.809 17.484 14.969 1 93.19 54 GLU B O 1
ATOM 1728 N N . VAL B 1 55 ? 3.246 15.461 15.742 1 91.25 55 VAL B N 1
ATOM 1729 C CA . VAL B 1 55 ? 2.047 15.914 16.438 1 91.25 55 VAL B CA 1
ATOM 1730 C C . VAL B 1 55 ? 2.277 15.867 17.953 1 91.25 55 VAL B C 1
ATOM 1732 O O . VAL B 1 55 ? 1.602 16.578 18.703 1 91.25 55 VAL B O 1
ATOM 1735 N N . GLY B 1 56 ? 3.188 15.07 18.438 1 90 56 GLY B N 1
ATOM 1736 C CA . GLY B 1 56 ? 3.5 14.953 19.844 1 90 56 GLY B CA 1
ATOM 1737 C C . GLY B 1 56 ? 2.482 14.133 20.625 1 90 56 GLY B C 1
ATOM 1738 O O . GLY B 1 56 ? 2.328 14.305 21.828 1 90 56 GLY B O 1
ATOM 1739 N N . GLN B 1 57 ? 1.729 13.367 19.875 1 87.75 57 GLN B N 1
ATOM 1740 C CA . GLN B 1 57 ? 0.675 12.586 20.516 1 87.75 57 GLN B CA 1
ATOM 1741 C C . GLN B 1 57 ? 0.697 11.133 20.031 1 87.75 57 GLN B C 1
ATOM 1743 O O . GLN B 1 57 ? 1.097 10.859 18.906 1 87.75 57 GLN B O 1
ATOM 1748 N N . GLN B 1 58 ? 0.195 10.336 20.938 1 91.69 58 GLN B N 1
ATOM 1749 C CA . GLN B 1 58 ? -0.014 8.938 20.562 1 91.69 58 GLN B CA 1
ATOM 1750 C C . GLN B 1 58 ? -1.337 8.766 19.812 1 91.69 58 GLN B C 1
ATOM 1752 O O . GLN B 1 58 ? -2.293 9.508 20.062 1 91.69 58 GLN B O 1
ATOM 1757 N N . ILE B 1 59 ? -1.296 7.77 18.953 1 94.25 59 ILE B N 1
ATOM 1758 C CA . ILE B 1 59 ? -2.504 7.555 18.156 1 94.25 59 ILE B CA 1
ATOM 1759 C C . ILE B 1 59 ? -2.945 6.098 18.281 1 94.25 59 ILE B C 1
ATOM 1761 O O . ILE B 1 59 ? -2.141 5.223 18.594 1 94.25 59 ILE B O 1
ATOM 1765 N N . GLU B 1 60 ? -4.273 5.883 18.125 1 95.56 60 GLU B N 1
ATOM 1766 C CA . GLU B 1 60 ? -4.859 4.582 17.812 1 95.56 60 GLU B CA 1
ATOM 1767 C C . GLU B 1 60 ? -5.164 4.465 16.312 1 95.56 60 GLU B C 1
ATOM 1769 O O . GLU B 1 60 ? -5.867 5.305 15.758 1 95.56 60 GLU B O 1
ATOM 1774 N N . ILE B 1 61 ? -4.617 3.426 15.742 1 96.5 61 ILE B N 1
ATOM 1775 C CA . ILE B 1 61 ? -4.742 3.295 14.297 1 96.5 61 ILE B CA 1
ATOM 1776 C C . ILE B 1 61 ? -5.977 2.463 13.953 1 96.5 61 ILE B C 1
ATOM 1778 O O . ILE B 1 61 ? -6.191 1.397 14.539 1 96.5 61 ILE B O 1
ATOM 1782 N N . GLY B 1 62 ? -6.805 2.963 13.031 1 94.69 62 GLY B N 1
ATOM 1783 C CA . GLY B 1 62 ? -7.961 2.248 12.508 1 94.69 62 GLY B CA 1
ATOM 1784 C C . GLY B 1 62 ? -7.734 1.675 11.125 1 94.69 62 GLY B C 1
ATOM 1785 O O . GLY B 1 62 ? -6.68 1.102 10.852 1 94.69 62 GLY B O 1
ATOM 1786 N N . GLU B 1 63 ? -8.68 1.766 10.297 1 92 63 GLU B N 1
ATOM 1787 C CA . GLU B 1 63 ? -8.648 1.117 8.984 1 92 63 GLU B CA 1
ATOM 1788 C C . GLU B 1 63 ? -7.82 1.926 7.988 1 92 63 GLU B C 1
ATOM 1790 O O . GLU B 1 63 ? -7.68 3.143 8.133 1 92 63 GLU B O 1
ATOM 1795 N N . LEU B 1 64 ? -7.234 1.213 7.016 1 95.31 64 LEU B N 1
ATOM 1796 C CA . LEU B 1 64 ? -6.66 1.855 5.84 1 95.31 64 LEU B CA 1
ATOM 1797 C C . LEU B 1 64 ? -7.754 2.373 4.914 1 95.31 64 LEU B C 1
ATOM 1799 O O . LEU B 1 64 ? -8.531 1.588 4.367 1 95.31 64 LEU B O 1
ATOM 1803 N N . LEU B 1 65 ? -7.781 3.645 4.719 1 91.62 65 LEU B N 1
ATOM 1804 C CA . LEU B 1 65 ? -8.867 4.227 3.936 1 91.62 65 LEU B CA 1
ATOM 1805 C C . LEU B 1 65 ? -8.5 4.289 2.457 1 91.62 65 LEU B C 1
ATOM 1807 O O . LEU B 1 65 ? -9.273 3.848 1.602 1 91.62 65 LEU B O 1
ATOM 1811 N N . HIS B 1 66 ? -7.312 4.82 2.225 1 92.25 66 HIS B N 1
ATOM 1812 C CA . HIS B 1 66 ? -6.91 5.016 0.836 1 92.25 66 HIS B CA 1
ATOM 1813 C C . HIS B 1 66 ? -5.414 4.797 0.66 1 92.25 66 HIS B C 1
ATOM 1815 O O . HIS B 1 66 ? -4.641 4.984 1.602 1 92.25 66 HIS B O 1
ATOM 1821 N N . ILE B 1 67 ? -5.047 4.355 -0.5 1 94.69 67 ILE B N 1
ATOM 1822 C CA . ILE B 1 67 ? -3.678 4.363 -1.008 1 94.69 67 ILE B CA 1
ATOM 1823 C C . ILE B 1 67 ? -3.592 5.258 -2.242 1 94.69 67 ILE B C 1
ATOM 1825 O O . ILE B 1 67 ? -4.426 5.16 -3.146 1 94.69 67 ILE B O 1
ATOM 1829 N N . ARG B 1 68 ? -2.641 6.105 -2.246 1 92 68 ARG B N 1
ATOM 1830 C CA . ARG B 1 68 ? -2.412 6.934 -3.426 1 92 68 ARG B CA 1
ATOM 1831 C C . ARG B 1 68 ? -0.949 6.891 -3.85 1 92 68 ARG B C 1
ATOM 1833 O O . ARG B 1 68 ? -0.058 6.746 -3.01 1 92 68 ARG B O 1
ATOM 1840 N N . GLU B 1 69 ? -0.781 6.988 -5.137 1 92.5 69 GLU B N 1
ATOM 1841 C CA . GLU B 1 69 ? 0.574 7.109 -5.664 1 92.5 69 GLU B CA 1
ATOM 1842 C C . GLU B 1 69 ? 0.826 8.508 -6.219 1 92.5 69 GLU B C 1
ATOM 1844 O O . GLU B 1 69 ? -0.067 9.117 -6.809 1 92.5 69 GLU B O 1
ATOM 1849 N N . TYR B 1 70 ? 1.952 9.031 -5.949 1 88.56 70 TYR B N 1
ATOM 1850 C CA . TYR B 1 70 ? 2.465 10.258 -6.555 1 88.56 70 TYR B CA 1
ATOM 1851 C C . TYR B 1 70 ? 3.689 9.969 -7.414 1 88.56 70 TYR B C 1
ATOM 1853 O O . TYR B 1 70 ? 4.77 9.68 -6.891 1 88.56 70 TYR B O 1
ATOM 1861 N N . ILE B 1 71 ? 3.457 10.086 -8.672 1 89.44 71 ILE B N 1
ATOM 1862 C CA . ILE B 1 71 ? 4.52 9.859 -9.648 1 89.44 71 ILE B CA 1
ATOM 1863 C C . ILE B 1 71 ? 4.836 11.164 -10.375 1 89.44 71 ILE B C 1
ATOM 1865 O O . ILE B 1 71 ? 4.074 11.594 -11.242 1 89.44 71 ILE B O 1
ATOM 1869 N N . GLY B 1 72 ? 5.996 11.789 -9.938 1 83.31 72 GLY B N 1
ATOM 1870 C CA . GLY B 1 72 ? 6.375 13.117 -10.383 1 83.31 72 GLY B CA 1
ATOM 1871 C C . GLY B 1 72 ? 6.285 13.297 -11.883 1 83.31 72 GLY B C 1
ATOM 1872 O O . GLY B 1 72 ? 5.801 14.32 -12.367 1 83.31 72 GLY B O 1
ATOM 1873 N N . LYS B 1 73 ? 6.738 12.281 -12.625 1 78.56 73 LYS B N 1
ATOM 1874 C CA . LYS B 1 73 ? 6.754 12.367 -14.086 1 78.56 73 LYS B CA 1
ATOM 1875 C C . LYS B 1 73 ? 5.355 12.625 -14.641 1 78.56 73 LYS B C 1
ATOM 1877 O O . LYS B 1 73 ? 5.207 13.211 -15.711 1 78.56 73 LYS B O 1
ATOM 1882 N N . ASN B 1 74 ? 4.348 12.227 -13.906 1 74 74 ASN B N 1
ATOM 1883 C CA . ASN B 1 74 ? 2.979 12.305 -14.398 1 74 74 ASN B CA 1
ATOM 1884 C C . ASN B 1 74 ? 2.301 13.602 -13.953 1 74 74 ASN B C 1
ATOM 1886 O O . ASN B 1 74 ? 1.163 13.875 -14.344 1 74 74 ASN B O 1
ATOM 1890 N N . HIS B 1 75 ? 2.891 14.25 -13.094 1 70.69 75 HIS B N 1
ATOM 1891 C CA . HIS B 1 75 ? 2.277 15.461 -12.562 1 70.69 75 HIS B CA 1
ATOM 1892 C C . HIS B 1 75 ? 3.07 16.703 -12.969 1 70.69 75 HIS B C 1
ATOM 1894 O O . HIS B 1 75 ? 4.27 16.609 -13.234 1 70.69 75 HIS B O 1
ATOM 1900 N N . GLU B 1 76 ? 2.309 17.734 -13.477 1 57.5 76 GLU B N 1
ATOM 1901 C CA . GLU B 1 76 ? 2.781 18.984 -14.086 1 57.5 76 GLU B CA 1
ATOM 1902 C C . GLU B 1 76 ? 3.889 19.625 -13.25 1 57.5 76 GLU B C 1
ATOM 1904 O O . GLU B 1 76 ? 4.543 20.562 -13.695 1 57.5 76 GLU B O 1
ATOM 1909 N N . HIS B 1 77 ? 3.941 19.422 -12.031 1 56.25 77 HIS B N 1
ATOM 1910 C CA . HIS B 1 77 ? 4.926 20.25 -11.336 1 56.25 77 HIS B CA 1
ATOM 1911 C C . HIS B 1 77 ? 6.348 19.781 -11.633 1 56.25 77 HIS B C 1
ATOM 1913 O O . HIS B 1 77 ? 6.715 18.656 -11.305 1 56.25 77 HIS B O 1
ATOM 1919 N N . SER B 1 78 ? 6.824 20.141 -12.789 1 49.94 78 SER B N 1
ATOM 1920 C CA . SER B 1 78 ? 7.906 19.859 -13.734 1 49.94 78 SER B CA 1
ATOM 1921 C C . SER B 1 78 ? 9.172 19.422 -13.008 1 49.94 78 SER B C 1
ATOM 1923 O O . SER B 1 78 ? 9.727 18.359 -13.289 1 49.94 78 SER B O 1
ATOM 1925 N N . SER B 1 79 ? 10.172 20.297 -13.008 1 52.84 79 SER B N 1
ATOM 1926 C CA . SER B 1 79 ? 11.617 20.156 -13.102 1 52.84 79 SER B CA 1
ATOM 1927 C C . SER B 1 79 ? 12.188 19.438 -11.883 1 52.84 79 SER B C 1
ATOM 1929 O O . SER B 1 79 ? 13.078 18.594 -12.016 1 52.84 79 SER B O 1
ATOM 1931 N N . PHE B 1 80 ? 11.633 19.703 -10.703 1 55.38 80 PHE B N 1
ATOM 1932 C CA . PHE B 1 80 ? 12.352 19.297 -9.5 1 55.38 80 PHE B CA 1
ATOM 1933 C C . PHE B 1 80 ? 11.859 17.938 -9.016 1 55.38 80 PHE B C 1
ATOM 1935 O O . PHE B 1 80 ? 12.609 17.188 -8.383 1 55.38 80 PHE B O 1
ATOM 1942 N N . ASP B 1 81 ? 10.633 17.453 -9.602 1 63.19 81 ASP B N 1
ATOM 1943 C CA . ASP B 1 81 ? 10.07 16.266 -8.984 1 63.19 81 ASP B CA 1
ATOM 1944 C C . ASP B 1 81 ? 9.906 15.133 -10 1 63.19 81 ASP B C 1
ATOM 1946 O O . ASP B 1 81 ? 9.141 14.188 -9.773 1 63.19 81 ASP B O 1
ATOM 1950 N N . PHE B 1 82 ? 10.703 15.234 -10.992 1 70.25 82 PHE B N 1
ATOM 1951 C CA . PHE B 1 82 ? 10.5 14.289 -12.086 1 70.25 82 PHE B CA 1
ATOM 1952 C C . PHE B 1 82 ? 10.867 12.875 -11.648 1 70.25 82 PHE B C 1
ATOM 1954 O O . PHE B 1 82 ? 10.266 11.898 -12.109 1 70.25 82 PHE B O 1
ATOM 1961 N N . ASN B 1 83 ? 11.609 12.75 -10.578 1 83 83 ASN B N 1
ATOM 1962 C CA . ASN B 1 83 ? 12.109 11.422 -10.234 1 83 83 ASN B CA 1
ATOM 1963 C C . ASN B 1 83 ? 11.453 10.883 -8.961 1 83 83 ASN B C 1
ATOM 1965 O O . ASN B 1 83 ? 11.891 9.867 -8.414 1 83 83 ASN B O 1
ATOM 1969 N N . VAL B 1 84 ? 10.367 11.547 -8.703 1 89.25 84 VAL B N 1
ATOM 1970 C CA . VAL B 1 84 ? 9.75 11.148 -7.441 1 89.25 84 VAL B CA 1
ATOM 1971 C C . VAL B 1 84 ? 8.695 10.078 -7.699 1 89.25 84 VAL B C 1
ATOM 1973 O O . VAL B 1 84 ? 7.922 10.172 -8.656 1 89.25 84 VAL B O 1
ATOM 1976 N N . HIS B 1 85 ? 8.609 9.008 -6.953 1 93.88 85 HIS B N 1
ATOM 1977 C CA . HIS B 1 85 ? 7.574 7.984 -6.871 1 93.88 85 HIS B CA 1
ATOM 1978 C C . HIS B 1 85 ? 7.281 7.609 -5.422 1 93.88 85 HIS B C 1
ATOM 1980 O O . HIS B 1 85 ? 8.078 6.926 -4.777 1 93.88 85 HIS B O 1
ATOM 1986 N N . GLN B 1 86 ? 6.121 8.086 -5.016 1 93.75 86 GLN B N 1
ATOM 1987 C CA . GLN B 1 86 ? 5.727 7.859 -3.631 1 93.75 86 GLN B CA 1
ATOM 1988 C C . GLN B 1 86 ? 4.395 7.121 -3.555 1 93.75 86 GLN B C 1
ATOM 1990 O O . GLN B 1 86 ? 3.467 7.418 -4.312 1 93.75 86 GLN B O 1
ATOM 1995 N N . VAL B 1 87 ? 4.363 6.098 -2.734 1 96.12 87 VAL B N 1
ATOM 1996 C CA . VAL B 1 87 ? 3.115 5.43 -2.375 1 96.12 87 VAL B CA 1
ATOM 1997 C C . VAL B 1 87 ? 2.707 5.82 -0.957 1 96.12 87 VAL B C 1
ATOM 1999 O O . VAL B 1 87 ? 3.455 5.598 -0.003 1 96.12 87 VAL B O 1
ATOM 2002 N N . GLU B 1 88 ? 1.531 6.398 -0.86 1 95.44 88 GLU B N 1
ATOM 2003 C CA . GLU B 1 88 ? 1.082 6.918 0.428 1 95.44 88 GLU B CA 1
ATOM 2004 C C . GLU B 1 88 ? -0.112 6.129 0.957 1 95.44 88 GLU B C 1
ATOM 2006 O O . GLU B 1 88 ? -1.057 5.852 0.215 1 95.44 88 GLU B O 1
ATOM 2011 N N . TYR B 1 89 ? -0.054 5.781 2.197 1 97.06 89 TYR B N 1
ATOM 2012 C CA . TYR B 1 89 ? -1.074 5.012 2.898 1 97.06 89 TYR B CA 1
ATOM 2013 C C . TYR B 1 89 ? -1.799 5.875 3.924 1 97.06 89 TYR B C 1
ATOM 2015 O O . TYR B 1 89 ? -1.191 6.348 4.887 1 97.06 89 TYR B O 1
ATOM 2023 N N . TYR B 1 90 ? -3.068 6.031 3.754 1 95.12 90 TYR B N 1
ATOM 2024 C CA . TYR B 1 90 ? -3.852 6.863 4.66 1 95.12 90 TYR B CA 1
ATOM 2025 C C . TYR B 1 90 ? -4.688 6.008 5.605 1 95.12 90 TYR B C 1
ATOM 2027 O O . TYR B 1 90 ? -5.617 5.324 5.168 1 95.12 90 TYR B O 1
ATOM 2035 N N . PHE B 1 91 ? -4.344 6.07 6.816 1 96.69 91 PHE B N 1
ATOM 2036 C CA . PHE B 1 91 ? -5.062 5.348 7.855 1 96.69 91 PHE B CA 1
ATOM 2037 C C . PHE B 1 91 ? -5.961 6.289 8.656 1 96.69 91 PHE B C 1
ATOM 2039 O O . PHE B 1 91 ? -5.562 7.414 8.969 1 96.69 91 PHE B O 1
ATOM 2046 N N . VAL B 1 92 ? -7.145 5.816 8.969 1 94.06 92 VAL B N 1
ATOM 2047 C CA . VAL B 1 92 ? -7.965 6.523 9.945 1 94.06 92 VAL B CA 1
ATOM 2048 C C . VAL B 1 92 ? -7.395 6.32 11.344 1 94.06 92 VAL B C 1
ATOM 2050 O O . VAL B 1 92 ? -7.051 5.199 11.727 1 94.06 92 VAL B O 1
ATOM 2053 N N . CYS B 1 93 ? -7.242 7.445 12.031 1 96 93 CYS B N 1
ATOM 2054 C CA . CYS B 1 93 ? -6.652 7.375 13.367 1 96 93 CYS B CA 1
ATOM 2055 C C . CYS B 1 93 ? -7.453 8.211 14.359 1 96 93 CYS B C 1
ATOM 2057 O O . CYS B 1 93 ? -8.258 9.055 13.961 1 96 93 CYS B O 1
ATOM 2059 N N . ARG B 1 94 ? -7.199 7.867 15.68 1 94 94 ARG B N 1
ATOM 2060 C CA . ARG B 1 94 ? -7.695 8.664 16.797 1 94 94 ARG B CA 1
ATOM 2061 C C . ARG B 1 94 ? -6.578 8.984 17.781 1 94 94 ARG B C 1
ATOM 2063 O O . ARG B 1 94 ? -5.656 8.188 17.969 1 94 94 ARG B O 1
ATOM 2070 N N . LEU B 1 95 ? -6.68 10.156 18.406 1 92.25 95 LEU B N 1
ATOM 2071 C CA . LEU B 1 95 ? -5.734 10.484 19.469 1 92.25 95 LEU B CA 1
ATOM 2072 C C . LEU B 1 95 ? -6.023 9.672 20.719 1 92.25 95 LEU B C 1
ATOM 2074 O O . LEU B 1 95 ? -7.184 9.492 21.094 1 92.25 95 LEU B O 1
ATOM 2078 N N . LYS B 1 96 ? -5.012 9.023 21.312 1 87.62 96 LYS B N 1
ATOM 2079 C CA . LYS B 1 96 ? -5.203 8.234 22.516 1 87.62 96 LYS B CA 1
ATOM 2080 C C . LYS B 1 96 ? -5.566 9.133 23.703 1 87.62 96 LYS B C 1
ATOM 2082 O O . LYS B 1 96 ? -6.398 8.766 24.531 1 87.62 96 LYS B O 1
ATOM 2087 N N . ASN B 1 97 ? -4.672 10.055 24 1 74.06 97 ASN B N 1
ATOM 2088 C CA . ASN B 1 97 ? -4.922 10.922 25.141 1 74.06 97 ASN B CA 1
ATOM 2089 C C . ASN B 1 97 ? -5.578 12.234 24.71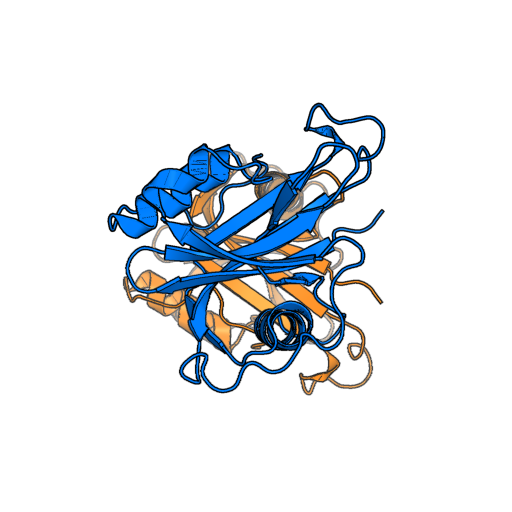9 1 74.06 97 ASN B C 1
ATOM 2091 O O . ASN B 1 97 ? -5.379 12.695 23.594 1 74.06 97 ASN B O 1
ATOM 2095 N N . GLU B 1 98 ? -6.68 12.625 25.484 1 59.5 98 GLU B N 1
ATOM 2096 C CA . GLU B 1 98 ? -7.203 13.969 25.281 1 59.5 98 GLU B CA 1
ATOM 2097 C C . GLU B 1 98 ? -6.074 15 25.203 1 59.5 98 GLU B C 1
ATOM 2099 O O . GLU B 1 98 ? -4.996 14.781 25.766 1 59.5 98 GLU B O 1
ATOM 2104 N N . MET B 1 99 ? -5.824 15.734 24.141 1 55.09 99 MET B N 1
ATOM 2105 C CA . MET B 1 99 ? -4.805 16.734 23.828 1 55.09 99 MET B CA 1
ATOM 2106 C C . MET B 1 99 ? -4.227 17.328 25.109 1 55.09 99 MET B C 1
ATOM 2108 O O . MET B 1 99 ? -3.402 18.234 25.062 1 55.09 99 MET B O 1
ATOM 2112 N N . ASN B 1 100 ? -4.699 16.891 26.188 1 50.34 100 ASN B N 1
ATOM 2113 C CA . ASN B 1 100 ? -4.207 17.688 27.312 1 50.34 100 ASN B CA 1
ATOM 2114 C C . ASN B 1 100 ? -2.711 17.469 27.531 1 50.34 100 ASN B C 1
ATOM 2116 O O . ASN B 1 100 ? -2.062 18.266 28.219 1 50.34 100 ASN B O 1
ATOM 2120 N N . ASN B 1 101 ? -2.244 16.438 27.047 1 51.19 101 ASN B N 1
ATOM 2121 C CA . ASN B 1 101 ? -0.812 16.328 27.312 1 51.19 101 ASN B CA 1
ATOM 2122 C C . ASN B 1 101 ? 0.003 16.531 26.031 1 51.19 101 ASN B C 1
ATOM 2124 O O . ASN B 1 101 ? 0.456 15.555 25.438 1 51.19 101 ASN B O 1
ATOM 2128 N N . TYR B 1 102 ? -0.204 17.688 25.5 1 55.16 102 TYR B N 1
ATOM 2129 C CA . TYR B 1 102 ? 0.548 18.062 24.312 1 55.16 102 TYR B CA 1
ATOM 2130 C C . TYR B 1 102 ? 2.047 17.938 24.547 1 55.16 102 TYR B C 1
ATOM 2132 O O . TYR B 1 102 ? 2.582 18.484 25.516 1 55.16 102 TYR B O 1
ATOM 2140 N N . ILE B 1 103 ? 2.568 16.844 24.047 1 58.56 103 ILE B N 1
ATOM 2141 C CA . ILE B 1 103 ? 4.027 16.828 24.031 1 58.56 103 ILE B CA 1
ATOM 2142 C C . ILE B 1 103 ? 4.539 17.578 22.797 1 58.56 103 ILE B C 1
ATOM 2144 O O . ILE B 1 103 ? 4.008 17.391 21.703 1 58.56 103 ILE B O 1
ATOM 2148 N N . LYS B 1 104 ? 5.293 18.656 23.047 1 63.91 104 LYS B N 1
ATOM 2149 C CA . LYS B 1 104 ? 5.91 19.375 21.938 1 63.91 104 LYS B CA 1
ATOM 2150 C C . LYS B 1 104 ? 6.465 18.391 20.906 1 63.91 104 LYS B C 1
ATOM 2152 O O . LYS B 1 104 ? 7.109 17.406 21.25 1 63.91 104 LYS B O 1
ATOM 2157 N N . PRO B 1 105 ? 6.027 18.578 19.656 1 66.19 105 PRO B N 1
ATOM 2158 C CA . PRO B 1 105 ? 6.645 17.75 18.609 1 66.19 105 PRO B CA 1
ATOM 2159 C C . PRO B 1 105 ? 8.156 17.625 18.781 1 66.19 105 PRO B C 1
ATOM 2161 O O . PRO B 1 105 ? 8.828 18.625 19.094 1 66.19 105 PRO B O 1
ATOM 2164 N N . THR B 1 106 ? 8.695 16.453 18.875 1 67 106 THR B N 1
ATOM 2165 C CA . THR B 1 106 ? 10.109 16.188 19.141 1 67 106 THR B CA 1
ATOM 2166 C C . THR B 1 106 ? 10.961 16.453 17.906 1 67 106 THR B C 1
ATOM 2168 O O . THR B 1 106 ? 12.133 16.828 18.031 1 67 106 THR B O 1
ATOM 2171 N N . LYS B 1 107 ? 10.492 16.219 16.719 1 69.75 107 LYS B N 1
ATOM 2172 C CA . LYS B 1 107 ? 11.25 16.391 15.492 1 69.75 107 LYS B CA 1
ATOM 2173 C C . LYS B 1 107 ? 10.352 16.875 14.352 1 69.75 107 LYS B C 1
ATOM 2175 O O . LYS B 1 107 ? 10.078 16.125 13.414 1 69.75 107 LYS B O 1
ATOM 2180 N N . PRO B 1 108 ? 9.961 18.047 14.453 1 72.31 108 PRO B N 1
ATOM 2181 C CA . PRO B 1 108 ? 9.117 18.547 13.359 1 72.31 108 PRO B CA 1
ATOM 2182 C C . PRO B 1 108 ? 9.852 18.594 12.023 1 72.31 108 PRO B C 1
ATOM 2184 O O . PRO B 1 108 ? 11.078 18.656 11.992 1 72.31 108 PRO B O 1
ATOM 2187 N N . ASP B 1 109 ? 8.992 18.328 11.016 1 72.38 109 ASP B N 1
ATOM 2188 C CA . ASP B 1 109 ? 9.562 18.484 9.68 1 72.38 109 ASP B CA 1
ATOM 2189 C C . ASP B 1 109 ? 10.141 19.875 9.484 1 72.38 109 ASP B C 1
ATOM 2191 O O . ASP B 1 109 ? 9.75 20.812 10.18 1 72.38 109 ASP B O 1
ATOM 2195 N N . SER B 1 110 ? 11.062 19.969 8.602 1 77.06 110 SER B N 1
ATOM 2196 C CA . SER B 1 110 ? 11.805 21.219 8.43 1 77.06 110 SER B CA 1
ATOM 2197 C C . SER B 1 110 ? 10.875 22.391 8.172 1 77.06 110 SER B C 1
ATOM 2199 O O . SER B 1 110 ? 11.133 23.516 8.633 1 77.06 110 SER B O 1
ATOM 2201 N N . TYR B 1 111 ? 9.75 22.188 7.598 1 90 111 TYR B N 1
ATOM 2202 C CA . TYR B 1 111 ? 8.852 23.281 7.25 1 90 111 TYR B CA 1
ATOM 2203 C C . TYR B 1 111 ? 7.711 23.391 8.258 1 90 111 TYR B C 1
ATOM 2205 O O . TYR B 1 111 ? 6.914 24.328 8.203 1 90 111 TYR B O 1
ATOM 2213 N N . GLN B 1 112 ? 7.691 22.5 9.125 1 92.75 112 GLN B N 1
ATOM 2214 C CA . GLN B 1 112 ? 6.539 22.469 10.016 1 92.75 112 GLN B CA 1
ATOM 2215 C C . GLN B 1 112 ? 6.629 23.562 11.078 1 92.75 112 GLN B C 1
ATOM 2217 O O . GLN B 1 112 ? 7.648 23.688 11.766 1 92.75 112 GLN B O 1
ATOM 2222 N N . VAL B 1 113 ? 5.535 24.312 11.211 1 93.44 113 VAL B N 1
ATOM 2223 C CA . VAL B 1 113 ? 5.516 25.406 12.164 1 93.44 113 VAL B CA 1
ATOM 2224 C C . VAL B 1 113 ? 4.469 25.141 13.242 1 93.44 113 VAL B C 1
ATOM 2226 O O . VAL B 1 113 ? 4.328 25.922 14.188 1 93.44 113 VAL B O 1
ATOM 2229 N N . GLY B 1 114 ? 3.682 24.109 13.07 1 93.19 114 GLY B N 1
ATOM 2230 C CA . GLY B 1 114 ? 2.688 23.75 14.07 1 93.19 114 GLY B CA 1
ATOM 2231 C C . GLY B 1 114 ? 1.702 22.703 13.57 1 93.19 114 GLY B C 1
ATOM 2232 O O . GLY B 1 114 ? 2 21.953 12.641 1 93.19 114 GLY B O 1
ATOM 2233 N N . ILE B 1 115 ? 0.676 22.562 14.359 1 93.5 115 ILE B N 1
ATOM 2234 C CA . ILE B 1 115 ? -0.447 21.719 13.984 1 93.5 115 ILE B CA 1
ATOM 2235 C C . ILE B 1 115 ? -1.749 22.5 14.078 1 93.5 115 ILE B C 1
ATOM 2237 O O . ILE B 1 115 ? -1.824 23.5 14.797 1 93.5 115 ILE B O 1
ATOM 2241 N N . GLU B 1 116 ? -2.723 22.016 13.336 1 93.88 116 GLU B N 1
ATOM 2242 C CA . GLU B 1 116 ? -3.977 22.75 13.305 1 93.88 116 GLU B CA 1
ATOM 2243 C C . GLU B 1 116 ? -5.16 21.828 13.039 1 93.88 116 GLU B C 1
ATOM 2245 O O . GLU B 1 116 ? -5.078 20.938 12.195 1 93.88 116 GLU B O 1
ATOM 2250 N N . TRP B 1 117 ? -6.242 22.062 13.797 1 95.06 117 TRP B N 1
ATOM 2251 C CA . TRP B 1 117 ? -7.523 21.438 13.5 1 95.06 117 TRP B CA 1
ATOM 2252 C C . TRP B 1 117 ? -8.312 22.266 12.492 1 95.06 117 TRP B C 1
ATOM 2254 O O . TRP B 1 117 ? -8.594 23.453 12.727 1 95.06 117 TRP B O 1
ATOM 2264 N N . ILE B 1 118 ? -8.664 21.625 11.391 1 92.44 118 ILE B N 1
ATOM 2265 C CA . ILE B 1 118 ? -9.391 22.312 10.344 1 92.44 118 ILE B CA 1
ATOM 2266 C C . ILE B 1 118 ? -10.742 21.641 10.117 1 92.44 118 ILE B C 1
ATOM 2268 O O . ILE B 1 118 ? -10.82 20.422 10.016 1 92.44 118 ILE B O 1
ATOM 2272 N N . HIS B 1 119 ? -11.781 22.5 10.07 1 92.25 119 HIS B N 1
ATOM 2273 C CA . HIS B 1 119 ? -13.094 21.938 9.789 1 92.25 119 HIS B CA 1
ATOM 2274 C C . HIS B 1 119 ? -13.133 21.281 8.414 1 92.25 119 HIS B C 1
ATOM 2276 O O . HIS B 1 119 ? -12.594 21.828 7.445 1 92.25 119 HIS B O 1
ATOM 2282 N N . ILE B 1 120 ? -13.758 20.125 8.391 1 87.06 120 ILE B N 1
ATOM 2283 C CA . ILE B 1 120 ? -13.734 19.281 7.199 1 87.06 120 ILE B CA 1
ATOM 2284 C C . ILE B 1 120 ? -14.328 20.047 6.02 1 87.06 120 ILE B C 1
ATOM 2286 O O . ILE B 1 120 ? -13.867 19.906 4.883 1 87.06 120 ILE B O 1
ATOM 2290 N N . ASN B 1 121 ? -15.281 20.859 6.223 1 84.19 121 ASN B N 1
ATOM 2291 C CA . ASN B 1 121 ? -15.961 21.609 5.164 1 84.19 121 ASN B CA 1
ATOM 2292 C C . ASN B 1 121 ? -15.078 22.719 4.609 1 84.19 121 ASN B C 1
ATOM 2294 O O . ASN B 1 121 ? -15.359 23.266 3.541 1 84.19 121 ASN B O 1
ATOM 2298 N N . ASP B 1 122 ? -14.031 23.047 5.309 1 87 122 ASP B N 1
ATOM 2299 C CA . ASP B 1 122 ? -13.172 24.156 4.922 1 87 122 ASP B CA 1
ATOM 2300 C C . ASP B 1 122 ? -11.898 23.672 4.238 1 87 122 ASP B C 1
ATOM 2302 O O . ASP B 1 122 ? -11.094 24.469 3.764 1 87 122 ASP B O 1
ATOM 2306 N N . LEU B 1 123 ? -11.719 22.359 4.145 1 84.5 123 LEU B N 1
ATOM 2307 C CA . LEU B 1 123 ? -10.477 21.766 3.672 1 84.5 123 LEU B CA 1
ATOM 2308 C C . LEU B 1 123 ? -10.125 22.266 2.273 1 84.5 123 LEU B C 1
ATOM 2310 O O . LEU B 1 123 ? -8.953 22.453 1.945 1 84.5 123 LEU B O 1
ATOM 2314 N N . LEU B 1 124 ? -11.109 22.484 1.498 1 79.06 124 LEU B N 1
ATOM 2315 C CA . LEU B 1 124 ? -10.906 22.875 0.107 1 79.06 124 LEU B CA 1
ATOM 2316 C C . LEU B 1 124 ? -10.367 24.297 0.017 1 79.06 124 LEU B C 1
ATOM 2318 O O . LEU B 1 124 ? -9.859 24.703 -1.029 1 79.06 124 LEU B O 1
ATOM 2322 N N . GLN B 1 125 ? -10.367 25.062 1.058 1 83.81 125 GLN B N 1
ATOM 2323 C CA . GLN B 1 125 ? -9.914 26.453 1.082 1 83.81 125 GLN B CA 1
ATOM 2324 C C . GLN B 1 125 ? -8.445 26.547 1.466 1 83.81 125 GLN B C 1
ATOM 2326 O O . GLN B 1 125 ? -7.848 27.625 1.409 1 83.81 125 GLN B O 1
ATOM 2331 N N . TYR B 1 126 ? -7.887 25.469 1.78 1 86.62 126 TYR B N 1
ATOM 2332 C CA . TYR B 1 126 ? -6.508 25.453 2.246 1 86.62 126 TYR B CA 1
ATOM 2333 C C . TYR B 1 126 ? -5.594 24.797 1.213 1 86.62 126 TYR B C 1
ATOM 2335 O O . TYR B 1 126 ? -6.039 23.984 0.406 1 86.62 126 TYR B O 1
ATOM 2343 N N . ARG B 1 127 ? -4.371 25.219 1.207 1 85.81 127 ARG B N 1
ATOM 2344 C CA . ARG B 1 127 ? -3.379 24.547 0.375 1 85.81 127 ARG B CA 1
ATOM 2345 C C . ARG B 1 127 ? -3.031 23.172 0.943 1 85.81 127 ARG B C 1
ATOM 2347 O O . ARG B 1 127 ? -2.141 23.047 1.785 1 85.81 127 ARG B O 1
ATOM 2354 N N . LEU B 1 128 ? -3.811 22.234 0.522 1 82.25 128 LEU B N 1
ATOM 2355 C CA . LEU B 1 128 ? -3.592 20.828 0.858 1 82.25 128 LEU B CA 1
ATOM 2356 C C . LEU B 1 128 ? -3.09 20.047 -0.354 1 82.25 128 LEU B C 1
ATOM 2358 O O . LEU B 1 128 ? -3.588 20.234 -1.467 1 82.25 128 LEU B O 1
ATOM 2362 N N . TYR B 1 129 ? -1.938 19.516 -0.33 1 64.88 129 TYR B N 1
ATOM 2363 C CA . TYR B 1 129 ? -1.265 18.891 -1.458 1 64.88 129 TYR B CA 1
ATOM 2364 C C . TYR B 1 129 ? -2.02 17.641 -1.915 1 64.88 129 TYR B C 1
ATOM 2366 O O . TYR B 1 129 ? -1.411 16.672 -2.352 1 64.88 129 TYR B O 1
ATOM 2374 N N . LEU B 1 130 ? -3.316 17.656 -1.789 1 67.25 130 LEU B N 1
ATOM 2375 C CA . LEU B 1 130 ? -4.07 16.516 -2.277 1 67.25 130 LEU B CA 1
ATOM 2376 C C . LEU B 1 130 ? -5.453 16.938 -2.762 1 67.25 130 LEU B C 1
ATOM 2378 O O . LEU B 1 130 ? -6.465 16.594 -2.145 1 67.25 130 LEU B O 1
ATOM 2382 N N . LYS B 1 131 ? -5.477 17.656 -3.824 1 65 131 LYS B N 1
ATOM 2383 C CA . LYS B 1 131 ? -6.746 18.234 -4.254 1 65 131 LYS B CA 1
ATOM 2384 C C . LYS B 1 131 ? -7.801 17.156 -4.477 1 65 131 LYS B C 1
ATOM 2386 O O . LYS B 1 131 ? -8.883 17.219 -3.898 1 65 131 LYS B O 1
ATOM 2391 N N . GLU B 1 132 ? -7.426 16.172 -5.281 1 69.81 132 GLU B N 1
ATOM 2392 C CA . GLU B 1 132 ? -8.391 15.109 -5.586 1 69.81 132 GLU B CA 1
ATOM 2393 C C . GLU B 1 132 ? -8.633 14.219 -4.371 1 69.81 132 GLU B C 1
ATOM 2395 O O . GLU B 1 132 ? -9.75 13.734 -4.168 1 69.81 132 GLU B O 1
ATOM 2400 N N . PHE B 1 133 ? -7.695 14.172 -3.602 1 73.81 133 PHE B N 1
ATOM 2401 C CA . PHE B 1 133 ? -7.777 13.289 -2.445 1 73.81 133 PHE B CA 1
ATOM 2402 C C . PHE B 1 133 ? -8.758 13.836 -1.416 1 73.81 133 PHE B C 1
ATOM 2404 O O . PHE B 1 133 ? -9.453 13.062 -0.746 1 73.81 133 PHE B O 1
ATOM 2411 N N . ARG B 1 134 ? -8.836 15.109 -1.45 1 73.06 134 ARG B N 1
ATOM 2412 C CA . ARG B 1 134 ? -9.719 15.734 -0.478 1 73.06 134 ARG B CA 1
ATOM 2413 C C . ARG B 1 134 ? -11.164 15.273 -0.666 1 73.06 134 ARG B C 1
ATOM 2415 O O . ARG B 1 134 ? -11.891 15.078 0.31 1 73.06 134 ARG B O 1
ATOM 2422 N N . LYS B 1 135 ? -11.445 15.039 -1.887 1 76.38 135 LYS B N 1
ATOM 2423 C CA . LYS B 1 135 ? -12.82 14.633 -2.176 1 76.38 135 LYS B CA 1
ATOM 2424 C C . LYS B 1 135 ? -13.125 13.266 -1.568 1 76.38 135 LYS B C 1
ATOM 2426 O O . LYS B 1 135 ? -14.242 13.016 -1.115 1 76.38 135 LYS B O 1
ATOM 2431 N N . TYR B 1 136 ? -12.156 12.5 -1.492 1 79.56 136 TYR B N 1
ATOM 2432 C CA . TYR B 1 136 ? -12.359 11.148 -0.99 1 79.56 136 TYR B CA 1
ATOM 2433 C C . TYR B 1 136 ? -12.453 11.133 0.531 1 79.56 136 TYR B C 1
ATOM 2435 O O . TYR B 1 136 ? -13.188 10.328 1.109 1 79.56 136 TYR B O 1
ATOM 2443 N N . ILE B 1 137 ? -11.789 12.055 1.102 1 78.38 137 ILE B N 1
ATOM 2444 C CA . ILE B 1 137 ? -11.875 12.172 2.553 1 78.38 137 ILE B CA 1
ATOM 2445 C C . ILE B 1 137 ? -13.281 12.625 2.953 1 78.38 137 ILE B C 1
ATOM 2447 O O . ILE B 1 137 ? -13.867 12.086 3.896 1 78.38 137 ILE B O 1
ATOM 2451 N N . VAL B 1 138 ? -13.703 13.594 2.17 1 75.56 138 VAL B N 1
ATOM 2452 C CA . VAL B 1 138 ? -15.031 14.117 2.436 1 75.56 138 VAL B CA 1
ATOM 2453 C C . VAL B 1 138 ? -16.078 13.016 2.234 1 75.56 138 VAL B C 1
ATOM 2455 O O . VAL B 1 138 ? -17 12.867 3.041 1 75.56 138 VAL B O 1
ATOM 2458 N N . LYS B 1 139 ? -15.906 12.25 1.233 1 76.62 139 LYS B N 1
ATOM 2459 C CA . LYS B 1 139 ? -16.812 11.125 0.98 1 76.62 139 LYS B CA 1
ATOM 2460 C C . LYS B 1 139 ? -16.828 10.164 2.164 1 76.62 139 LYS B C 1
ATOM 2462 O O . LYS B 1 139 ? -17.891 9.672 2.549 1 76.62 139 LYS B O 1
ATOM 2467 N N . HIS B 1 140 ? -15.719 9.898 2.67 1 78 140 HIS B N 1
ATOM 2468 C CA . HIS B 1 140 ? -15.648 9.008 3.826 1 78 140 HIS B CA 1
ATOM 2469 C C . HIS B 1 140 ? -16.422 9.57 5.008 1 78 140 HIS B C 1
ATOM 2471 O O . HIS B 1 140 ? -17.109 8.836 5.719 1 78 140 HIS B O 1
ATOM 2477 N N . PHE B 1 141 ? -16.297 10.852 5.109 1 76.38 141 PHE B N 1
ATOM 2478 C CA . PHE B 1 141 ? -17 11.508 6.199 1 76.38 141 PHE B CA 1
ATOM 2479 C C . PHE B 1 141 ? -18.516 11.336 6.043 1 76.38 141 PHE B C 1
ATOM 2481 O O . PHE B 1 141 ? -19.234 11.258 7.035 1 76.38 141 PHE B O 1
ATOM 2488 N N . PHE B 1 142 ? -18.906 11.227 4.867 1 75.06 142 PHE B N 1
ATOM 2489 C CA . PHE B 1 142 ? -20.328 11.086 4.602 1 75.06 142 PHE B CA 1
ATOM 2490 C C . PHE B 1 142 ? -20.703 9.617 4.395 1 75.06 142 PHE B C 1
ATOM 2492 O O . PHE B 1 142 ? -21.766 9.312 3.854 1 75.06 142 PHE B O 1
ATOM 2499 N N . ASP B 1 143 ? -19.844 8.711 4.711 1 80.62 143 ASP B N 1
ATOM 2500 C CA . ASP B 1 143 ? -20.047 7.27 4.695 1 80.62 143 ASP B CA 1
ATOM 2501 C C . ASP B 1 143 ? -20.281 6.762 3.273 1 80.62 143 ASP B C 1
ATOM 2503 O O . ASP B 1 143 ? -21.125 5.895 3.045 1 80.62 143 ASP B O 1
ATOM 2507 N N . GLU B 1 144 ? -19.641 7.414 2.357 1 80.75 144 GLU B N 1
ATOM 2508 C CA . GLU B 1 144 ? -19.688 6.961 0.971 1 80.75 144 GLU B CA 1
ATOM 2509 C C . GLU B 1 144 ? -18.516 6.031 0.655 1 80.75 144 GLU B C 1
ATOM 2511 O O . GLU B 1 144 ? -17.391 6.281 1.08 1 80.75 144 GLU B O 1
ATOM 2516 N N . LYS B 1 145 ? -18.875 4.988 -0.027 1 79.94 145 LYS B N 1
ATOM 2517 C CA . LYS B 1 145 ? -17.844 4.004 -0.361 1 79.94 145 LYS B CA 1
ATOM 2518 C C . LYS B 1 145 ? -16.891 4.543 -1.42 1 79.94 145 LYS B C 1
ATOM 2520 O O . LYS B 1 145 ? -17.312 5.242 -2.344 1 79.94 145 LYS B O 1
ATOM 2525 N N . SER B 1 146 ? -15.672 4.32 -1.254 1 79.81 146 SER B N 1
ATOM 2526 C CA . SER B 1 146 ? -14.633 4.664 -2.213 1 79.81 146 SER B CA 1
ATOM 2527 C C . SER B 1 146 ? -13.555 3.582 -2.271 1 79.81 146 SER B C 1
ATOM 2529 O O . SER B 1 146 ? -13.398 2.805 -1.327 1 79.81 146 SER B O 1
ATOM 2531 N N . PRO B 1 147 ? -12.914 3.455 -3.42 1 85.56 147 PRO B N 1
ATOM 2532 C CA . PRO B 1 147 ? -11.867 2.441 -3.51 1 85.56 147 PRO B CA 1
ATOM 2533 C C . PRO B 1 147 ? -10.703 2.711 -2.557 1 85.56 147 PRO B C 1
ATOM 2535 O O . PRO B 1 147 ? -10.398 3.869 -2.262 1 85.56 147 PRO B O 1
ATOM 2538 N N . VAL B 1 148 ? -10.117 1.669 -2.141 1 91.31 148 VAL B N 1
ATOM 2539 C CA . VAL B 1 148 ? -8.961 1.804 -1.268 1 91.31 148 VAL B CA 1
ATOM 2540 C C . VAL B 1 148 ? -7.758 2.289 -2.076 1 91.31 148 VAL B C 1
ATOM 2542 O O . VAL B 1 148 ? -7.078 3.238 -1.678 1 91.31 148 VAL B O 1
ATOM 2545 N N . TYR B 1 149 ? -7.551 1.691 -3.156 1 92.94 149 TYR B N 1
ATOM 2546 C CA . TYR B 1 149 ? -6.469 2.104 -4.039 1 92.94 149 TYR B CA 1
ATOM 2547 C C . TYR B 1 149 ? -6.953 3.131 -5.055 1 92.94 149 TYR B C 1
ATOM 2549 O O . TYR B 1 149 ? -7.836 2.84 -5.867 1 92.94 149 TYR B O 1
ATOM 2557 N N . LEU B 1 150 ? -6.32 4.297 -5.059 1 84.69 150 LEU B N 1
ATOM 2558 C CA . LEU B 1 150 ? -6.777 5.395 -5.906 1 84.69 150 LEU B CA 1
ATOM 2559 C C . LEU B 1 150 ? -5.863 5.57 -7.109 1 84.69 150 LEU B C 1
ATOM 2561 O O . LEU B 1 150 ? -6.215 6.266 -8.062 1 84.69 150 LEU B O 1
ATOM 2565 N N . GLY B 1 151 ? -4.715 4.883 -7.066 1 87.5 151 GLY B N 1
ATOM 2566 C CA . GLY B 1 151 ? -3.754 5.043 -8.148 1 87.5 151 GLY B CA 1
ATOM 2567 C C . GLY B 1 151 ? -2.986 6.348 -8.078 1 87.5 151 GLY B C 1
ATOM 2568 O O . GLY B 1 151 ? -2.74 6.875 -6.992 1 87.5 151 GLY B O 1
ATOM 2569 N N . ASP B 1 152 ? -2.418 6.664 -9.266 1 82.12 152 ASP B N 1
ATOM 2570 C CA . ASP B 1 152 ? -1.662 7.91 -9.383 1 82.12 152 ASP B CA 1
ATOM 2571 C C . ASP B 1 152 ? -2.598 9.109 -9.492 1 82.12 152 ASP B C 1
ATOM 2573 O O . ASP B 1 152 ? -3.203 9.336 -10.539 1 82.12 152 ASP B O 1
ATOM 2577 N N . ILE B 1 153 ? -2.785 9.844 -8.438 1 70.81 153 ILE B N 1
ATOM 2578 C CA . ILE B 1 153 ? -3.699 10.977 -8.422 1 70.81 153 ILE B CA 1
ATOM 2579 C C . ILE B 1 153 ? -3.068 12.141 -7.656 1 70.81 153 ILE B C 1
ATOM 2581 O O . ILE B 1 153 ? -2.176 11.93 -6.832 1 70.81 153 ILE B O 1
ATOM 2585 N N . ASN B 1 154 ? -3.457 13.344 -7.949 1 70.81 154 ASN B N 1
ATOM 2586 C CA . ASN B 1 154 ? -3.012 14.531 -7.238 1 70.81 154 ASN B CA 1
ATOM 2587 C C . ASN B 1 154 ? -3.869 14.805 -6.004 1 70.81 154 ASN B C 1
ATOM 2589 O O . ASN B 1 154 ? -5.078 14.57 -6.023 1 70.81 154 ASN B O 1
#

Solvent-accessible surface area (backbone atoms only — not comparable to full-atom values): 16528 Å² total; per-residue (Å²): 128,70,59,42,48,27,22,31,39,45,33,66,56,96,67,21,35,50,25,32,32,24,53,58,97,90,39,71,35,41,44,60,38,36,38,68,50,50,76,84,48,48,58,67,56,29,29,49,53,30,24,30,24,56,63,18,42,58,67,44,81,59,56,70,53,37,31,39,25,43,41,21,70,79,38,86,82,26,82,86,33,42,78,41,31,35,41,36,38,34,26,37,31,38,71,66,60,73,75,80,68,68,36,74,46,76,56,54,54,94,45,47,78,45,71,44,78,40,48,60,91,51,52,85,79,47,57,44,89,31,66,61,49,48,57,53,54,53,33,47,73,70,73,43,91,68,68,40,65,63,45,74,57,74,127,68,59,41,49,26,22,31,39,45,32,64,57,97,67,18,34,48,27,34,32,25,53,58,98,90,39,70,34,40,40,60,39,36,38,66,49,50,77,85,47,48,59,66,55,28,30,50,53,29,25,30,23,53,63,18,42,57,65,44,81,60,56,72,54,37,32,37,24,43,42,22,72,78,40,84,69,53,86,89,33,45,77,41,30,36,40,37,37,34,25,36,31,39,69,67,59,74,75,79,67,67,35,74,46,76,55,54,54,94,44,47,77,45,70,44,76,39,48,61,92,50,51,85,79,47,56,45,90,32,67,60,48,47,56,54,53,53,34,47,74,70,72,42,90,68,66,42,62,64,46,74,56,74